Protein AF-A0A9P1GD13-F1 (afdb_monomer_lite)

Radius of gyration: 28.52 Å; chains: 1; bounding box: 50×84×71 Å

Sequence (248 aa):
MPMTFRQSRARQNAECRLCLGQADDELIAPCRCAGSGRWVHRECLDTWRASGQNPRAFTHCCACGFRYKLVKSTVDGTTSTTVSCKTRKLLLRLFAICALGALSARLGWFFRVMPAVLIRYFRTRNQVATKEVQPLRSDLARLAKQYVVEHSPSMGSQQKDEDHAKSFCAVVLYPFEPKLPVEPAERFVKLSVGQLVEVTHETRNGWYFGYLLSDPHHAGYLPKSHVVSFSGFCQMQKMYYSDQADKF

Structure (mmCIF, N/CA/C/O backbone):
data_AF-A0A9P1GD13-F1
#
_entry.id   AF-A0A9P1GD13-F1
#
loop_
_atom_site.group_PDB
_atom_site.id
_atom_site.type_symbol
_atom_site.label_atom_id
_atom_site.label_alt_id
_atom_site.label_comp_id
_atom_site.label_asym_id
_atom_site.label_entity_id
_atom_site.label_seq_id
_atom_site.pdbx_PDB_ins_code
_atom_site.Cartn_x
_atom_site.Cartn_y
_atom_site.Cartn_z
_atom_site.occupancy
_atom_site.B_iso_or_equiv
_atom_site.auth_seq_id
_atom_site.auth_comp_id
_atom_site.auth_asym_id
_atom_site.auth_atom_id
_atom_site.pdbx_PDB_model_num
ATOM 1 N N . MET A 1 1 ? -28.947 -20.050 10.130 1.00 40.12 1 MET A N 1
ATOM 2 C CA . MET A 1 1 ? -27.767 -20.787 9.618 1.00 40.12 1 MET A CA 1
ATOM 3 C C . MET A 1 1 ? -26.613 -20.547 10.583 1.00 40.12 1 MET A C 1
ATOM 5 O O . MET A 1 1 ? -26.346 -19.377 10.843 1.00 40.12 1 MET A O 1
ATOM 9 N N . PRO A 1 2 ? -25.993 -21.577 11.187 1.00 49.31 2 PRO A N 1
ATOM 10 C CA . PRO A 1 2 ? -24.946 -21.356 12.174 1.00 49.31 2 PRO A CA 1
ATOM 11 C C . PRO A 1 2 ? -23.652 -20.954 11.461 1.00 49.31 2 PRO A C 1
ATOM 13 O O . PRO A 1 2 ? -23.250 -21.568 10.472 1.00 49.31 2 PRO A O 1
ATOM 16 N N . MET A 1 3 ? -23.014 -19.896 11.958 1.00 41.69 3 MET A N 1
ATOM 17 C CA . MET A 1 3 ? -21.661 -19.502 11.569 1.00 41.69 3 MET A CA 1
ATOM 18 C C . MET A 1 3 ? -20.741 -20.713 11.767 1.00 41.69 3 MET A C 1
ATOM 20 O O . MET A 1 3 ? -20.626 -21.235 12.874 1.00 41.69 3 MET A O 1
ATOM 24 N N . THR A 1 4 ? -20.126 -21.206 10.694 1.00 50.25 4 THR A N 1
ATOM 25 C CA . THR A 1 4 ? -19.228 -22.367 10.765 1.00 50.25 4 THR A CA 1
ATOM 26 C C . THR A 1 4 ? -18.108 -22.115 11.785 1.00 50.25 4 THR A C 1
ATOM 28 O O . THR A 1 4 ? -17.446 -21.080 11.742 1.00 50.25 4 THR A O 1
ATOM 31 N N . PHE A 1 5 ? -17.847 -23.079 12.671 1.00 48.03 5 PHE A N 1
ATOM 32 C CA . PHE A 1 5 ? -16.778 -23.072 13.691 1.00 48.03 5 PHE A CA 1
ATOM 33 C C . PHE A 1 5 ? -15.367 -22.761 13.131 1.00 48.03 5 PHE A C 1
ATOM 35 O O . PHE A 1 5 ? -14.446 -22.384 13.851 1.00 48.03 5 PHE A O 1
ATOM 42 N N . ARG A 1 6 ? -15.194 -22.871 11.808 1.00 49.94 6 ARG A N 1
ATOM 43 C CA . ARG A 1 6 ? -13.976 -22.505 11.074 1.00 49.94 6 ARG A CA 1
ATOM 44 C C . ARG A 1 6 ? -13.772 -20.988 10.943 1.00 49.94 6 ARG A C 1
ATOM 46 O O . ARG A 1 6 ? -12.634 -20.536 10.888 1.00 49.94 6 ARG A O 1
ATOM 53 N N . GLN A 1 7 ? -14.849 -20.199 10.901 1.00 51.38 7 GLN A N 1
ATOM 54 C CA . GLN A 1 7 ? -14.792 -18.736 10.762 1.00 51.38 7 GLN A CA 1
ATOM 55 C C . GLN A 1 7 ? -14.491 -18.021 12.088 1.00 51.38 7 GLN A C 1
ATOM 57 O O . GLN A 1 7 ? -13.859 -16.966 12.070 1.00 51.38 7 GLN A O 1
ATOM 62 N N . SER A 1 8 ? -14.883 -18.593 13.232 1.00 50.34 8 SER A N 1
ATOM 63 C CA . SER A 1 8 ? -14.597 -18.028 14.559 1.00 50.34 8 SER A CA 1
ATOM 64 C C . SER A 1 8 ? -13.114 -18.135 14.931 1.00 50.34 8 SER A C 1
ATOM 66 O O . SER A 1 8 ? -12.537 -17.149 15.381 1.00 50.34 8 SER A O 1
ATOM 68 N N . ARG A 1 9 ? -12.449 -19.264 14.641 1.00 51.28 9 ARG A N 1
ATOM 69 C CA . ARG A 1 9 ? -10.987 -19.399 14.833 1.00 51.28 9 ARG A CA 1
ATOM 70 C C . ARG A 1 9 ? -10.167 -18.497 13.906 1.00 51.28 9 ARG A C 1
ATOM 72 O O . ARG A 1 9 ? -9.134 -17.986 14.318 1.00 51.28 9 ARG A O 1
ATOM 79 N N . ALA A 1 10 ? -10.632 -18.262 12.677 1.00 54.94 10 ALA A N 1
ATOM 80 C CA . ALA A 1 10 ? -9.929 -17.410 11.713 1.00 54.94 10 ALA A CA 1
ATOM 81 C C . ALA A 1 10 ? -9.858 -15.930 12.134 1.00 54.94 10 ALA A C 1
ATOM 83 O O . ALA A 1 10 ? -8.973 -15.220 11.668 1.00 54.94 10 ALA A O 1
ATOM 84 N N . ARG A 1 11 ? -10.774 -15.464 12.996 1.00 55.91 11 ARG A N 1
ATOM 85 C CA . ARG A 1 11 ? -10.722 -14.120 13.597 1.00 55.91 11 ARG A CA 1
ATOM 86 C C . ARG A 1 11 ? -9.848 -14.068 14.849 1.00 55.91 11 ARG A C 1
ATOM 88 O O . ARG A 1 11 ? -9.166 -13.077 15.048 1.00 55.91 11 ARG A O 1
ATOM 95 N N . GLN A 1 12 ? -9.844 -15.133 15.652 1.00 56.75 12 GLN A N 1
ATOM 96 C CA . GLN A 1 12 ? -9.094 -15.199 16.916 1.00 56.75 12 GLN A CA 1
ATOM 97 C C . GLN A 1 12 ? -7.569 -15.219 16.738 1.00 56.75 12 GLN A C 1
ATOM 99 O O . GLN A 1 12 ? -6.855 -14.978 17.699 1.00 56.75 12 GLN A O 1
ATOM 104 N N . ASN A 1 13 ? -7.078 -15.476 15.523 1.00 65.69 13 ASN A N 1
ATOM 105 C CA . ASN A 1 13 ? -5.656 -15.381 15.182 1.00 65.69 13 ASN A CA 1
ATOM 106 C C . ASN A 1 13 ? -5.427 -14.525 13.923 1.00 65.69 13 ASN A C 1
ATOM 108 O O . ASN A 1 13 ? -4.490 -14.750 13.156 1.00 65.69 13 ASN A O 1
ATOM 112 N N . ALA A 1 14 ? -6.356 -13.605 13.640 1.00 78.19 14 ALA A N 1
ATOM 113 C CA . ALA A 1 14 ? -6.161 -12.626 12.584 1.00 78.19 14 ALA A CA 1
ATOM 114 C C . ALA A 1 14 ? -5.179 -11.558 13.074 1.00 78.19 14 ALA A C 1
ATOM 116 O O . ALA A 1 14 ? -5.285 -11.068 14.193 1.00 78.19 14 ALA A O 1
ATOM 117 N N . GLU A 1 15 ? -4.246 -11.188 12.209 1.00 86.31 15 GLU A N 1
ATOM 118 C CA . GLU A 1 15 ? -3.291 -10.110 12.446 1.00 86.31 15 GLU A CA 1
ATOM 119 C C . GLU A 1 15 ? -3.587 -8.961 11.475 1.00 86.31 15 GLU A C 1
ATOM 121 O O . GLU A 1 15 ? -4.133 -9.158 10.380 1.00 86.31 15 GLU A O 1
ATOM 126 N N . CYS A 1 16 ? -3.213 -7.747 11.851 1.00 88.12 16 CYS A N 1
ATOM 127 C CA . CYS A 1 16 ? -3.296 -6.614 10.946 1.00 88.12 16 CYS A CA 1
ATOM 128 C C . CYS A 1 16 ? -2.190 -6.689 9.891 1.00 88.12 16 CYS A C 1
ATOM 130 O O . CYS A 1 16 ? -1.008 -6.683 10.210 1.00 88.12 16 CYS A O 1
ATOM 132 N N . ARG A 1 17 ? -2.545 -6.648 8.603 1.00 87.25 17 ARG A N 1
ATOM 133 C CA . ARG A 1 17 ? -1.556 -6.721 7.507 1.00 87.25 17 ARG A CA 1
ATOM 134 C C . ARG A 1 17 ? -0.601 -5.518 7.394 1.00 87.25 17 ARG A C 1
ATOM 136 O O . ARG A 1 17 ? 0.294 -5.555 6.558 1.00 87.25 17 ARG A O 1
ATOM 143 N N . LEU A 1 18 ? -0.868 -4.422 8.114 1.00 87.56 18 LEU A N 1
ATOM 144 C CA . LEU A 1 18 ? -0.075 -3.186 8.047 1.00 87.56 18 LEU A CA 1
ATOM 145 C C . LEU A 1 18 ? 0.943 -3.086 9.188 1.00 87.56 18 LEU A C 1
ATOM 147 O O . LEU A 1 18 ? 2.065 -2.660 8.942 1.00 87.56 18 LEU A O 1
ATOM 151 N N . CYS A 1 19 ? 0.561 -3.457 10.414 1.00 87.31 19 CYS A N 1
ATOM 152 C CA . CYS A 1 19 ? 1.450 -3.413 11.582 1.00 87.31 19 CYS A CA 1
ATOM 153 C C . CYS A 1 19 ? 1.904 -4.797 12.064 1.00 87.31 19 CYS A C 1
ATOM 155 O O . CYS A 1 19 ? 2.758 -4.869 12.937 1.00 87.31 19 CYS A O 1
ATOM 157 N N . LEU A 1 20 ? 1.333 -5.878 11.517 1.00 84.56 20 LEU A N 1
ATOM 158 C CA . LEU A 1 20 ? 1.571 -7.274 11.911 1.00 84.56 20 LEU A CA 1
ATOM 159 C C . LEU A 1 20 ? 1.226 -7.587 13.380 1.00 84.56 20 LEU A C 1
ATOM 161 O O . LEU A 1 20 ? 1.590 -8.639 13.891 1.00 84.56 20 LEU A O 1
ATOM 165 N N . GLY A 1 21 ? 0.493 -6.694 14.052 1.00 81.44 21 GLY A N 1
ATOM 166 C CA . GLY A 1 21 ? -0.005 -6.893 15.411 1.00 81.44 21 GLY A CA 1
ATOM 167 C C . GLY A 1 21 ? -1.254 -7.776 15.469 1.00 81.44 21 GLY A C 1
ATOM 168 O O . GLY A 1 21 ? -1.999 -7.894 14.488 1.00 81.44 21 GLY A O 1
ATOM 169 N N . GLN A 1 22 ? -1.486 -8.373 16.639 1.00 73.75 22 GLN A N 1
ATOM 170 C CA . GLN A 1 22 ? -2.636 -9.233 16.926 1.00 73.75 22 GLN A CA 1
ATOM 171 C C . GLN A 1 22 ? -3.946 -8.435 17.087 1.00 73.75 22 GLN A C 1
ATOM 173 O O . GLN A 1 22 ? -3.979 -7.202 17.040 1.00 73.75 22 GLN A O 1
ATOM 178 N N . ALA A 1 23 ? -5.052 -9.166 17.229 1.00 64.69 23 ALA A N 1
ATOM 179 C CA . ALA A 1 23 ? -6.418 -8.654 17.330 1.00 64.69 23 ALA A CA 1
ATOM 180 C C . ALA A 1 23 ? -6.760 -8.015 18.694 1.00 64.69 23 ALA A C 1
ATOM 182 O O . ALA A 1 23 ? -7.905 -8.120 19.132 1.00 64.69 23 ALA A O 1
ATOM 183 N N . ASP A 1 24 ? -5.794 -7.377 19.363 1.00 65.31 24 ASP A N 1
ATOM 184 C CA . ASP A 1 24 ? -6.038 -6.666 20.628 1.00 65.31 24 ASP A CA 1
ATOM 185 C C . ASP A 1 24 ? -7.072 -5.536 20.431 1.00 65.31 24 ASP A C 1
ATOM 187 O O . ASP A 1 24 ? -7.879 -5.264 21.318 1.00 65.31 24 ASP A O 1
ATOM 191 N N . ASP A 1 25 ? -7.115 -4.974 19.215 1.00 69.88 25 ASP A N 1
ATOM 192 C CA . ASP A 1 25 ? -8.091 -3.988 18.743 1.00 69.88 25 ASP A CA 1
ATOM 193 C C . ASP A 1 25 ? -9.031 -4.539 17.648 1.00 69.88 25 ASP A C 1
ATOM 195 O O . ASP A 1 25 ? -8.756 -5.547 16.988 1.00 69.88 25 ASP A O 1
ATOM 199 N N . GLU A 1 26 ? -10.137 -3.825 17.385 1.00 82.00 26 GLU A N 1
ATOM 200 C CA . GLU A 1 26 ? -11.130 -4.176 16.355 1.00 82.00 26 GLU A CA 1
ATOM 201 C C . GLU A 1 26 ? -10.497 -4.262 14.946 1.00 82.00 26 GLU A C 1
ATOM 203 O O . GLU A 1 26 ? -10.225 -3.256 14.279 1.00 82.00 26 GLU A O 1
ATOM 208 N N . LEU A 1 27 ? -10.298 -5.492 14.457 1.00 88.19 27 LEU A N 1
ATOM 209 C CA . LEU A 1 27 ? -9.880 -5.764 13.082 1.00 88.19 27 LEU A CA 1
ATOM 210 C C . LEU A 1 27 ? -11.066 -5.680 12.119 1.00 88.19 27 LEU A C 1
ATOM 212 O O . LEU A 1 27 ? -12.062 -6.397 12.242 1.00 88.19 27 LEU A O 1
ATOM 216 N N . ILE A 1 28 ? -10.908 -4.866 11.078 1.00 89.38 28 ILE A N 1
ATOM 217 C CA . ILE A 1 28 ? -11.886 -4.706 10.004 1.00 89.38 28 ILE A CA 1
ATOM 218 C C . ILE A 1 28 ? -11.404 -5.376 8.714 1.00 89.38 28 ILE A C 1
ATOM 220 O O . ILE A 1 28 ? -10.206 -5.473 8.445 1.00 89.38 28 ILE A O 1
ATOM 224 N N . ALA A 1 29 ? -12.355 -5.812 7.884 1.00 90.25 29 ALA A N 1
ATOM 225 C CA . ALA A 1 29 ? -12.108 -6.241 6.511 1.00 90.25 29 ALA A CA 1
ATOM 226 C C . ALA A 1 29 ? -12.624 -5.158 5.541 1.00 90.25 29 ALA A C 1
ATOM 228 O O . ALA A 1 29 ? -13.790 -5.196 5.135 1.00 90.25 29 ALA A O 1
ATOM 229 N N . PRO A 1 30 ? -11.790 -4.165 5.170 1.00 90.06 30 PRO A N 1
ATOM 230 C CA . PRO A 1 30 ? -12.218 -3.038 4.338 1.00 90.06 30 PRO A CA 1
ATOM 231 C C . PRO A 1 30 ? -12.350 -3.409 2.853 1.00 90.06 30 PRO A C 1
ATOM 233 O O . PRO A 1 30 ? -12.865 -2.632 2.054 1.00 90.06 30 PR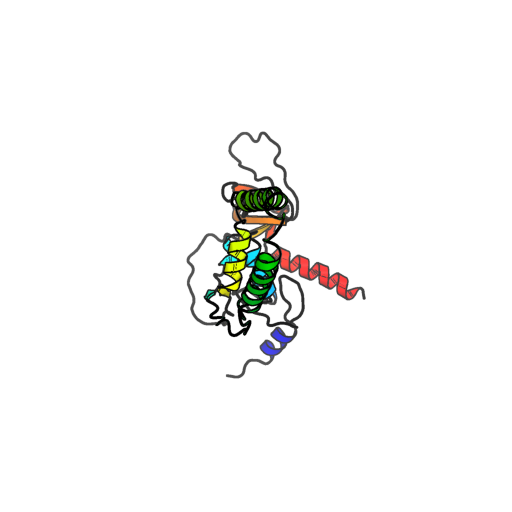O A O 1
ATOM 236 N N . CYS A 1 31 ? -11.838 -4.575 2.450 1.00 88.94 31 CYS A N 1
ATOM 237 C CA . CYS A 1 31 ? -11.748 -4.984 1.054 1.00 88.94 31 CYS A CA 1
ATOM 238 C C . CYS A 1 31 ? -11.925 -6.494 0.875 1.00 88.94 31 CYS A C 1
ATOM 240 O O . CYS A 1 31 ? -11.934 -7.261 1.837 1.00 88.94 31 CYS A O 1
ATOM 242 N N . ARG A 1 32 ? -12.016 -6.926 -0.387 1.00 85.81 32 ARG A N 1
ATOM 243 C CA . ARG A 1 32 ? -12.246 -8.325 -0.780 1.00 85.81 32 ARG A CA 1
ATOM 244 C C . ARG A 1 32 ? -10.963 -9.167 -0.889 1.00 85.81 32 ARG A C 1
ATOM 246 O O . ARG A 1 32 ? -10.972 -10.199 -1.553 1.00 85.81 32 ARG A O 1
ATOM 253 N N . CYS A 1 33 ? -9.860 -8.756 -0.254 1.00 84.44 33 CYS A N 1
ATOM 254 C CA . CYS A 1 33 ? -8.618 -9.537 -0.258 1.00 84.44 33 CYS A CA 1
ATOM 255 C C . CYS A 1 33 ? -8.829 -10.965 0.292 1.00 84.44 33 CYS A C 1
ATOM 257 O O . CYS A 1 33 ? -9.657 -11.217 1.173 1.00 84.44 33 CYS A O 1
ATOM 259 N N . ALA A 1 34 ? -8.067 -11.929 -0.219 1.00 82.06 34 ALA A N 1
ATOM 260 C CA . ALA A 1 34 ? -8.094 -13.309 0.263 1.00 82.06 34 ALA A CA 1
ATOM 261 C C . ALA A 1 34 ? -7.239 -13.494 1.536 1.00 82.06 34 ALA A C 1
ATOM 263 O O . ALA A 1 34 ? -6.309 -12.729 1.785 1.00 82.06 34 ALA A O 1
ATOM 264 N N . GLY A 1 35 ? -7.554 -14.521 2.333 1.00 82.19 35 GLY A N 1
ATOM 265 C CA . GLY A 1 35 ? -6.724 -14.957 3.467 1.00 82.19 35 GLY A CA 1
ATOM 266 C C . GLY A 1 35 ? -6.583 -13.935 4.603 1.00 82.19 35 GLY A C 1
ATOM 267 O O . GLY A 1 35 ? -7.510 -13.168 4.867 1.00 82.19 35 GLY A O 1
ATOM 268 N N . SER A 1 36 ? -5.423 -13.938 5.276 1.00 79.00 36 SER A N 1
ATOM 269 C CA . SER A 1 36 ? -5.093 -13.018 6.379 1.00 79.00 36 SER A CA 1
ATOM 270 C C . SER A 1 36 ? -4.878 -11.574 5.911 1.00 79.00 36 SER A C 1
ATOM 272 O O . SER A 1 36 ? -5.154 -10.640 6.653 1.00 79.00 36 SER A O 1
ATOM 274 N N . GLY A 1 37 ? -4.504 -11.368 4.642 1.00 80.44 37 GLY A N 1
ATOM 275 C CA . GLY A 1 37 ? -4.256 -10.048 4.045 1.00 80.44 37 GLY A CA 1
ATOM 276 C C . GLY A 1 37 ? -5.495 -9.161 3.847 1.00 80.44 37 GLY A C 1
ATOM 277 O O . GLY A 1 37 ? -5.396 -8.111 3.201 1.00 80.44 37 GLY A O 1
ATOM 278 N N . ARG A 1 38 ? -6.664 -9.574 4.359 1.00 87.12 38 ARG A N 1
ATOM 279 C CA . ARG A 1 38 ? -7.894 -8.764 4.408 1.00 87.12 38 ARG A CA 1
ATOM 280 C C . ARG A 1 38 ? -8.071 -8.000 5.714 1.00 87.12 38 ARG A C 1
ATOM 282 O O . ARG A 1 38 ? -8.819 -7.031 5.704 1.00 87.12 38 ARG A O 1
ATOM 289 N N . TRP A 1 39 ? -7.437 -8.439 6.800 1.00 88.75 39 TRP A N 1
ATOM 290 C CA . TRP A 1 39 ? -7.643 -7.879 8.133 1.00 88.75 39 TRP A CA 1
ATOM 291 C C . TRP A 1 39 ? -6.690 -6.711 8.383 1.00 88.75 39 TRP A C 1
ATOM 293 O O . TRP A 1 39 ? -5.497 -6.779 8.072 1.00 88.75 39 TRP A O 1
ATOM 303 N N . VAL A 1 40 ? -7.235 -5.611 8.896 1.00 90.50 40 VAL A N 1
ATOM 304 C CA . VAL A 1 40 ? -6.497 -4.379 9.194 1.00 90.50 40 VAL A CA 1
ATOM 305 C C . VAL A 1 40 ? -7.125 -3.720 10.416 1.00 90.50 40 VAL A C 1
ATOM 307 O O . VAL A 1 40 ? -8.350 -3.705 10.524 1.00 90.50 40 VAL A O 1
ATOM 310 N N . HIS A 1 41 ? -6.328 -3.134 11.310 1.00 90.88 41 HIS A N 1
ATOM 311 C CA . HIS A 1 41 ? -6.871 -2.244 12.340 1.00 90.88 41 HIS A CA 1
ATOM 312 C C . HIS A 1 41 ? -7.428 -0.971 11.703 1.00 90.88 41 HIS A C 1
ATOM 314 O O . HIS A 1 41 ? -6.889 -0.469 10.708 1.00 90.88 41 HIS A O 1
ATOM 320 N N . ARG A 1 42 ? -8.482 -0.414 12.303 1.00 88.62 42 ARG A N 1
ATOM 321 C CA . ARG A 1 42 ? -9.080 0.851 11.851 1.00 88.62 42 ARG A CA 1
ATOM 322 C C . ARG A 1 42 ? -8.049 1.982 11.819 1.00 88.62 42 ARG A C 1
ATOM 324 O O . ARG A 1 42 ? -7.892 2.639 10.794 1.00 88.62 42 ARG A O 1
ATOM 331 N N . GLU A 1 43 ? -7.277 2.130 12.891 1.00 87.94 43 GLU A N 1
ATOM 332 C CA . GLU A 1 43 ? -6.267 3.185 13.023 1.00 87.94 43 GLU A CA 1
ATOM 333 C C . GLU A 1 43 ? -5.110 3.036 12.032 1.00 87.94 43 GLU A C 1
ATOM 335 O O . GLU A 1 43 ? -4.674 4.021 11.427 1.00 87.94 43 GLU A O 1
ATOM 340 N N . CYS A 1 44 ? -4.636 1.806 11.804 1.00 90.06 44 CYS A N 1
ATOM 341 C CA . CYS A 1 44 ? -3.609 1.543 10.799 1.00 90.06 44 CYS A CA 1
ATOM 342 C C . CYS A 1 44 ? -4.106 1.909 9.395 1.00 90.06 44 CYS A C 1
ATOM 344 O O . CYS A 1 44 ? -3.363 2.508 8.613 1.00 90.06 44 CYS A O 1
ATOM 346 N N . LEU A 1 45 ? -5.363 1.584 9.070 1.00 90.44 45 LEU A N 1
ATOM 347 C CA . LEU A 1 45 ? -5.952 1.931 7.780 1.00 90.44 45 LEU A CA 1
ATOM 348 C C . LEU A 1 45 ? -6.121 3.446 7.624 1.00 90.44 45 LEU A C 1
ATOM 350 O O . LEU A 1 45 ? -5.791 3.986 6.570 1.00 90.44 45 LEU A O 1
ATOM 354 N N . ASP A 1 46 ? -6.593 4.141 8.654 1.00 89.38 46 ASP A N 1
ATOM 355 C CA . ASP A 1 46 ? -6.762 5.594 8.613 1.00 89.38 46 ASP A CA 1
ATOM 356 C C . ASP A 1 46 ? -5.417 6.317 8.519 1.00 89.38 46 ASP A C 1
ATOM 358 O O . ASP A 1 46 ? -5.280 7.257 7.738 1.00 89.38 46 ASP A O 1
ATOM 362 N N . THR A 1 47 ? -4.389 5.820 9.210 1.00 89.19 47 THR A N 1
ATOM 363 C CA . THR A 1 47 ? -3.011 6.309 9.073 1.00 89.19 47 THR A CA 1
ATOM 364 C C . THR A 1 47 ? -2.483 6.098 7.656 1.00 89.19 47 THR A C 1
ATOM 366 O O . THR A 1 47 ? -1.905 7.013 7.067 1.00 89.19 47 THR A O 1
ATOM 369 N N . TRP A 1 48 ? -2.725 4.926 7.061 1.00 88.50 48 TRP A N 1
ATOM 370 C CA . TRP A 1 48 ? -2.354 4.647 5.673 1.00 88.50 48 TRP A CA 1
ATOM 371 C C . TRP A 1 48 ? -3.040 5.612 4.698 1.00 88.50 48 TRP A C 1
ATOM 373 O O . TRP A 1 48 ? -2.370 6.237 3.871 1.00 88.50 48 TRP A O 1
ATOM 383 N N . ARG A 1 49 ? -4.355 5.808 4.849 1.00 89.94 49 ARG A N 1
ATOM 384 C CA . ARG A 1 49 ? -5.173 6.744 4.056 1.00 89.94 49 ARG A CA 1
ATOM 385 C C . ARG A 1 49 ? -4.713 8.195 4.214 1.00 89.94 49 ARG A C 1
ATOM 387 O O . ARG A 1 49 ? -4.698 8.941 3.240 1.00 89.94 49 ARG A O 1
ATOM 394 N N . ALA A 1 50 ? -4.318 8.581 5.424 1.00 87.12 50 ALA A N 1
ATOM 395 C CA . ALA A 1 50 ? -3.838 9.918 5.757 1.00 87.12 50 ALA A CA 1
ATOM 396 C C . ALA A 1 50 ? -2.369 10.161 5.375 1.00 87.12 50 ALA A C 1
ATOM 398 O O . ALA A 1 50 ? -1.928 11.310 5.346 1.00 87.12 50 ALA A O 1
ATOM 399 N N . SER A 1 51 ? -1.596 9.107 5.089 1.00 84.19 51 SER A N 1
ATOM 400 C CA . SER A 1 51 ? -0.165 9.238 4.794 1.00 84.19 51 SER A CA 1
ATOM 401 C C . SER A 1 51 ? 0.115 10.036 3.518 1.00 84.19 51 SER A C 1
ATOM 403 O O . SER A 1 51 ? 1.190 10.618 3.395 1.00 84.19 51 SER A O 1
ATOM 405 N N . GLY A 1 52 ? -0.838 10.070 2.578 1.00 78.44 52 GLY A N 1
ATOM 406 C CA . GLY A 1 52 ? -0.699 10.744 1.285 1.00 78.44 52 GLY A CA 1
ATOM 407 C C . GLY A 1 52 ? 0.290 10.075 0.324 1.00 78.44 52 GLY A C 1
ATOM 408 O O . GLY A 1 52 ? 0.457 10.558 -0.788 1.00 78.44 52 GLY A O 1
ATOM 409 N N . GLN A 1 53 ? 0.915 8.956 0.714 1.00 78.12 53 GLN A N 1
ATOM 410 C CA . GLN A 1 53 ? 1.885 8.227 -0.119 1.00 78.12 53 GLN A CA 1
ATOM 411 C C . GLN A 1 53 ? 1.249 7.630 -1.376 1.00 78.12 53 GLN A C 1
ATOM 413 O O . GLN A 1 53 ? 1.900 7.485 -2.406 1.00 78.12 53 GLN A O 1
ATOM 418 N N . ASN A 1 54 ? -0.031 7.272 -1.283 1.00 82.00 54 ASN A N 1
ATOM 419 C CA . ASN A 1 54 ? -0.823 6.815 -2.409 1.00 82.00 54 ASN A CA 1
ATOM 420 C C . ASN A 1 54 ? -2.148 7.598 -2.427 1.00 82.00 54 ASN A C 1
ATOM 422 O O . ASN A 1 54 ? -2.968 7.409 -1.526 1.00 82.00 54 ASN A O 1
ATOM 426 N N . PRO A 1 55 ? -2.408 8.436 -3.444 1.00 81.06 55 PRO A N 1
ATOM 427 C CA . PRO A 1 55 ? -3.647 9.208 -3.529 1.00 81.06 55 PRO A CA 1
ATOM 428 C C . PRO A 1 55 ? -4.895 8.318 -3.668 1.00 81.06 55 PRO A C 1
ATOM 430 O O . PRO A 1 55 ? -5.960 8.655 -3.149 1.00 81.06 55 PRO A O 1
ATOM 433 N N . ARG A 1 56 ? -4.775 7.135 -4.291 1.00 85.62 56 ARG A N 1
ATOM 434 C CA . ARG A 1 56 ? -5.860 6.142 -4.359 1.00 85.62 56 ARG A CA 1
ATOM 435 C C . ARG A 1 56 ? -6.084 5.415 -3.039 1.00 85.62 56 ARG A C 1
ATOM 437 O O . ARG A 1 56 ? -7.180 4.898 -2.844 1.00 85.62 56 ARG A O 1
ATOM 444 N N . ALA A 1 57 ? -5.121 5.411 -2.113 1.00 87.19 57 ALA A N 1
ATOM 445 C CA . ALA A 1 57 ? -5.278 4.721 -0.833 1.00 87.19 57 ALA A CA 1
ATOM 446 C C . ALA A 1 57 ? -6.433 5.268 0.002 1.00 87.19 57 ALA A C 1
ATOM 448 O O . ALA A 1 57 ? -6.943 4.539 0.841 1.00 87.19 57 ALA A O 1
ATOM 449 N N . PHE A 1 58 ? -6.867 6.515 -0.213 1.00 88.00 58 PHE A N 1
ATOM 450 C CA . PHE A 1 58 ? -8.009 7.072 0.509 1.00 88.00 58 PHE A CA 1
ATOM 451 C C . PHE A 1 58 ? -9.325 6.352 0.179 1.00 88.00 58 PHE A C 1
ATOM 453 O O . PHE A 1 58 ? -10.171 6.172 1.059 1.00 88.00 58 PHE A O 1
ATOM 460 N N . THR A 1 59 ? -9.491 5.950 -1.083 1.00 87.75 59 THR A N 1
ATOM 461 C CA . THR A 1 59 ? -10.749 5.445 -1.652 1.00 87.75 59 THR A CA 1
ATOM 462 C C . THR A 1 59 ? -10.695 3.978 -2.058 1.00 87.75 59 THR A C 1
ATOM 464 O O . THR A 1 59 ? -11.743 3.341 -2.106 1.00 87.75 59 THR A O 1
ATOM 467 N N . HIS A 1 60 ? -9.512 3.435 -2.339 1.00 89.19 60 HIS A N 1
ATOM 468 C CA . HIS A 1 60 ? -9.322 2.090 -2.866 1.00 89.19 60 HIS A CA 1
ATOM 469 C C . HIS A 1 60 ? -8.228 1.336 -2.108 1.00 89.19 60 HIS A C 1
ATOM 471 O O . HIS A 1 60 ? -7.281 1.905 -1.560 1.00 89.19 60 HIS A O 1
ATOM 477 N N . CYS A 1 61 ? -8.338 0.012 -2.115 1.00 88.81 61 CYS A N 1
ATOM 478 C CA . CYS A 1 61 ? -7.312 -0.876 -1.600 1.00 88.81 61 CYS A CA 1
ATOM 479 C C . CYS A 1 61 ? -6.124 -0.958 -2.557 1.00 88.81 61 CYS A C 1
ATOM 481 O O . CYS A 1 61 ? -6.279 -1.361 -3.704 1.00 88.81 61 CYS A O 1
ATOM 483 N N . CYS A 1 62 ? -4.915 -0.686 -2.063 1.00 84.88 62 CYS A N 1
ATOM 484 C CA . CYS A 1 62 ? -3.691 -0.767 -2.868 1.00 84.88 62 CYS A CA 1
ATOM 485 C C . CYS A 1 62 ? -3.375 -2.193 -3.355 1.00 84.88 62 CYS A C 1
ATOM 487 O O . CYS A 1 62 ? -2.698 -2.357 -4.360 1.00 84.88 62 CYS A O 1
ATOM 489 N N . ALA A 1 63 ? -3.863 -3.225 -2.657 1.00 85.25 63 ALA A N 1
ATOM 490 C CA . ALA A 1 63 ? -3.580 -4.619 -3.000 1.00 85.25 63 ALA A CA 1
ATOM 491 C C . ALA A 1 63 ? -4.526 -5.187 -4.070 1.00 85.25 63 ALA A C 1
ATOM 493 O O . ALA A 1 63 ? -4.078 -5.871 -4.979 1.00 85.25 63 ALA A O 1
ATOM 494 N N . CYS A 1 64 ? -5.835 -4.943 -3.945 1.00 84.12 64 CYS A N 1
ATOM 495 C CA . CYS A 1 64 ? -6.847 -5.549 -4.822 1.00 84.12 64 CYS A CA 1
ATOM 496 C C . CYS A 1 64 ? -7.640 -4.541 -5.661 1.00 84.12 64 CYS A C 1
ATOM 498 O O . CYS A 1 64 ? -8.544 -4.949 -6.379 1.00 84.12 64 CYS A O 1
ATOM 500 N N . GLY A 1 65 ? -7.381 -3.239 -5.524 1.00 84.31 65 GLY A N 1
ATOM 501 C CA . GLY A 1 65 ? -8.120 -2.185 -6.223 1.00 84.31 65 GLY A CA 1
ATOM 502 C C . GLY A 1 65 ? -9.547 -1.951 -5.715 1.00 84.31 65 GLY A C 1
ATOM 503 O O . GLY A 1 65 ? -10.184 -0.996 -6.135 1.00 84.31 65 GLY A O 1
ATOM 504 N N . PHE A 1 66 ? -10.056 -2.770 -4.786 1.00 87.69 66 PHE A N 1
ATOM 505 C CA . PHE A 1 66 ? -11.433 -2.655 -4.298 1.00 87.69 66 PHE A CA 1
ATOM 506 C C . PHE A 1 66 ? -11.715 -1.285 -3.668 1.00 87.69 66 PHE A C 1
ATOM 508 O O . PHE A 1 66 ? -10.951 -0.827 -2.813 1.00 87.69 66 PHE A O 1
ATOM 515 N N . ARG A 1 67 ? -12.839 -0.669 -4.045 1.00 88.62 67 ARG A N 1
ATOM 516 C CA . ARG A 1 67 ? -13.293 0.618 -3.510 1.00 88.62 67 ARG A CA 1
ATOM 517 C C . ARG A 1 67 ? -13.858 0.468 -2.097 1.00 88.62 67 ARG A C 1
ATOM 519 O O . ARG A 1 67 ? -14.778 -0.310 -1.866 1.00 88.62 67 ARG A O 1
ATOM 526 N N . TYR A 1 68 ? -13.338 1.244 -1.155 1.00 90.06 68 TYR A N 1
ATOM 527 C CA . TYR A 1 68 ? -13.822 1.263 0.220 1.00 90.06 68 TYR A CA 1
ATOM 528 C C . TYR A 1 68 ? -15.232 1.846 0.319 1.00 90.06 68 TYR A C 1
ATOM 530 O O . TYR A 1 68 ? -15.570 2.828 -0.346 1.00 90.06 68 TYR A O 1
ATOM 538 N N . LYS A 1 69 ? -16.037 1.281 1.224 1.00 89.06 69 LYS A N 1
ATOM 539 C CA . LYS A 1 69 ? -17.320 1.860 1.617 1.00 89.06 69 LYS A CA 1
ATOM 540 C C . LYS A 1 69 ? -17.073 2.900 2.709 1.00 89.06 69 LYS A C 1
ATOM 542 O O . LYS A 1 69 ? -16.822 2.548 3.859 1.00 89.06 69 LYS A O 1
ATOM 547 N N . LEU A 1 70 ? -17.078 4.172 2.316 1.00 89.06 70 LEU A N 1
ATOM 548 C CA . LEU A 1 70 ? -16.847 5.304 3.209 1.00 89.06 70 LEU A CA 1
ATOM 549 C C . LEU A 1 70 ? -18.170 5.793 3.793 1.00 89.06 70 LEU A C 1
ATOM 551 O O . LEU A 1 70 ? -19.085 6.132 3.044 1.00 89.06 70 LEU A O 1
ATOM 555 N N . VAL A 1 71 ? -18.244 5.877 5.117 1.00 86.00 71 VAL A N 1
ATOM 556 C CA . VAL A 1 71 ? -19.383 6.452 5.834 1.00 86.00 71 VAL A CA 1
ATOM 557 C C . VAL A 1 71 ? -18.904 7.633 6.658 1.00 86.00 71 VAL A C 1
ATOM 559 O O . VAL A 1 71 ? -17.861 7.585 7.310 1.00 86.00 71 VAL A O 1
ATOM 562 N N . LYS A 1 72 ? -19.652 8.734 6.588 1.00 83.75 72 LYS A N 1
ATOM 563 C CA . LYS A 1 72 ? -19.359 9.924 7.379 1.00 83.75 72 LYS A CA 1
ATOM 564 C C . LYS A 1 72 ? -19.598 9.589 8.846 1.00 83.75 72 LYS A C 1
ATOM 566 O O . LYS A 1 72 ? -20.709 9.220 9.215 1.00 83.75 72 LYS A O 1
ATOM 571 N N . SER A 1 73 ? -18.574 9.733 9.675 1.00 75.62 73 SER A N 1
ATOM 572 C CA . SER A 1 73 ? -18.708 9.534 11.107 1.00 75.62 73 SER A CA 1
ATOM 573 C C . SER A 1 73 ? -19.587 10.650 11.671 1.00 75.62 73 SER A C 1
ATOM 575 O O . SER A 1 73 ? -19.168 11.810 11.731 1.00 75.62 73 SER A O 1
ATOM 577 N N . THR A 1 74 ? -20.803 10.324 12.094 1.00 66.50 74 THR A N 1
ATOM 578 C CA . THR A 1 74 ? -21.588 11.177 12.992 1.00 66.50 74 THR A CA 1
ATOM 579 C C . THR A 1 74 ? -21.012 11.014 14.392 1.00 66.50 74 THR A C 1
ATOM 581 O O . THR A 1 74 ? -21.635 10.444 15.282 1.00 66.50 74 THR A O 1
ATOM 584 N N . VAL A 1 75 ? -19.762 11.442 14.585 1.00 58.06 75 VAL A N 1
ATOM 585 C CA . VAL A 1 75 ? -19.270 11.683 15.939 1.00 58.06 75 VAL A CA 1
ATOM 586 C C . VAL A 1 75 ? -19.939 12.979 16.364 1.00 58.06 75 VAL A C 1
ATOM 588 O O . VAL A 1 75 ? -19.378 14.064 16.212 1.00 58.06 75 VAL A O 1
ATOM 591 N N . ASP A 1 76 ? -21.189 12.863 16.810 1.00 49.53 76 ASP A N 1
ATOM 592 C CA . ASP A 1 76 ? -21.811 13.891 17.623 1.00 49.53 76 ASP A CA 1
ATOM 593 C C . ASP A 1 76 ? -20.889 14.075 18.819 1.00 49.53 76 ASP A C 1
ATOM 595 O O . ASP A 1 76 ? -20.709 13.177 19.644 1.00 49.53 76 ASP A O 1
ATOM 599 N N . GLY A 1 77 ? -20.215 15.222 18.839 1.00 52.97 77 GLY A N 1
ATOM 600 C CA . GLY A 1 77 ? -19.318 15.628 19.901 1.00 52.97 77 GLY A CA 1
ATOM 601 C C . GLY A 1 77 ? -20.083 15.775 21.208 1.00 52.97 77 GLY A C 1
ATOM 602 O O . GLY A 1 77 ? -20.378 16.884 21.632 1.00 52.97 77 GLY A O 1
ATOM 603 N N . THR A 1 78 ? -20.355 14.657 21.872 1.00 47.31 78 THR A N 1
ATOM 604 C CA . THR A 1 78 ? -20.647 14.615 23.303 1.00 47.31 78 THR A CA 1
ATOM 605 C C . THR A 1 78 ? -19.379 14.186 24.027 1.00 47.31 78 THR A C 1
ATOM 607 O O . THR A 1 78 ? -19.344 13.227 24.786 1.00 47.31 78 THR A O 1
ATOM 610 N N . THR A 1 79 ? -18.297 14.920 23.789 1.00 44.19 79 THR A N 1
ATOM 611 C CA . THR A 1 79 ? -17.313 15.149 24.838 1.00 44.19 79 THR A CA 1
ATOM 612 C C . THR A 1 79 ? -17.530 16.569 25.313 1.00 44.19 79 THR A C 1
ATOM 614 O O . THR A 1 79 ? -17.112 17.547 24.696 1.00 44.19 79 THR A O 1
ATOM 617 N N . SER A 1 80 ? -18.241 16.661 26.434 1.00 52.50 80 SER A N 1
ATOM 618 C CA . SER A 1 80 ? -18.256 17.808 27.327 1.00 52.50 80 SER A CA 1
ATOM 619 C C . SER A 1 80 ? -16.827 18.252 27.633 1.00 52.50 80 SER A C 1
ATOM 621 O O . SER A 1 80 ? -16.252 17.917 28.659 1.00 52.50 80 SER A O 1
ATOM 623 N N . THR A 1 81 ? -16.244 19.071 26.775 1.00 45.28 81 THR A N 1
ATOM 624 C CA . THR A 1 81 ? -15.485 20.205 27.268 1.00 45.28 81 THR A CA 1
ATOM 625 C C . THR A 1 81 ? -16.392 21.391 27.076 1.00 45.28 81 THR A C 1
ATOM 627 O O . THR A 1 81 ? -16.488 21.991 26.011 1.00 45.28 81 THR A O 1
ATOM 630 N N . THR A 1 82 ? -17.087 21.723 28.161 1.00 37.59 82 THR A N 1
ATOM 631 C CA . THR A 1 82 ? -17.523 23.086 28.391 1.00 37.59 82 THR A CA 1
ATOM 632 C C . THR A 1 82 ? -16.377 23.987 27.943 1.00 37.59 82 THR A C 1
ATOM 634 O O . THR A 1 82 ? -15.330 24.047 28.597 1.00 37.59 82 THR A O 1
ATOM 637 N N . VAL A 1 83 ? -16.574 24.739 26.865 1.00 48.06 83 VAL A N 1
ATOM 638 C CA . VAL A 1 83 ? -16.011 26.079 26.767 1.00 48.06 83 VAL A CA 1
ATOM 639 C C . VAL A 1 83 ? -16.664 26.876 27.894 1.00 48.06 83 VAL A C 1
ATOM 641 O O . VAL A 1 83 ? -17.497 27.751 27.697 1.00 48.06 83 VAL A O 1
ATOM 644 N N . SER A 1 84 ? -16.283 26.528 29.127 1.00 44.41 84 SER A N 1
ATOM 645 C CA . SER A 1 84 ? -16.399 27.351 30.307 1.00 44.41 84 SER A CA 1
ATOM 646 C C . SER A 1 84 ? -15.427 28.483 30.055 1.00 44.41 84 SER A C 1
ATOM 648 O O . SER A 1 84 ? -14.251 28.442 30.412 1.00 44.41 84 SER A O 1
ATOM 650 N N . CYS A 1 85 ? -15.896 29.404 29.218 1.00 50.38 85 CYS A N 1
ATOM 651 C CA . CYS A 1 85 ? -15.901 30.824 29.445 1.00 50.38 85 CYS A CA 1
ATOM 652 C C . CYS A 1 85 ? -14.870 31.244 30.507 1.00 50.38 85 CYS A C 1
ATOM 654 O O . CYS A 1 85 ? -15.201 31.756 31.579 1.00 50.38 85 CYS A O 1
ATOM 656 N N . LYS A 1 86 ? -13.581 31.073 30.177 1.00 53.03 86 LYS A N 1
ATOM 657 C CA . LYS A 1 86 ? -12.476 31.778 30.836 1.00 53.03 86 LYS A CA 1
ATOM 658 C C . LYS A 1 86 ? -12.643 33.301 30.677 1.00 53.03 86 LYS A C 1
ATOM 660 O O . LYS A 1 86 ? -12.085 34.032 31.480 1.00 53.03 86 LYS A O 1
ATOM 665 N N . THR A 1 87 ? -13.477 33.773 29.744 1.00 56.75 87 THR A N 1
ATOM 666 C CA . THR A 1 87 ? -14.734 34.488 30.054 1.00 56.75 87 THR A CA 1
ATOM 667 C C . THR A 1 87 ? -14.734 35.388 31.306 1.00 56.75 87 THR A C 1
ATOM 669 O O . THR A 1 87 ? -14.234 36.511 31.378 1.00 56.75 87 THR A O 1
ATOM 672 N N . ARG A 1 88 ? -15.282 34.809 32.380 1.00 58.53 88 ARG A N 1
ATOM 673 C CA . ARG A 1 88 ? -15.576 35.497 33.644 1.00 58.53 88 ARG A CA 1
ATOM 674 C C . ARG A 1 88 ? -14.324 35.831 34.463 1.00 58.53 88 ARG A C 1
ATOM 676 O O . ARG A 1 88 ? -14.279 36.868 35.118 1.00 58.53 88 ARG A O 1
ATOM 683 N N . LYS A 1 89 ? -13.285 34.985 34.407 1.00 66.56 89 LYS A N 1
ATOM 684 C CA . LYS A 1 89 ? -12.019 35.210 35.134 1.00 66.56 89 LYS A CA 1
ATOM 685 C C . LYS A 1 89 ? -11.167 36.303 34.480 1.00 66.56 89 LYS A C 1
ATOM 687 O O . LYS A 1 89 ? -10.451 36.999 35.192 1.00 66.56 89 LYS A O 1
ATOM 692 N N . LEU A 1 90 ? -11.248 36.471 33.157 1.00 66.75 90 LEU A N 1
ATOM 693 C CA . LEU A 1 90 ? -10.554 37.543 32.440 1.00 66.75 90 LEU A CA 1
ATOM 694 C C . LEU A 1 90 ? -11.205 38.907 32.709 1.00 66.75 90 LEU A C 1
ATOM 696 O O . LEU A 1 90 ? -10.490 39.858 33.004 1.00 66.75 90 LEU A O 1
ATOM 700 N N . LEU A 1 91 ? -12.540 38.981 32.713 1.00 73.12 91 LEU A N 1
ATOM 701 C CA . LEU A 1 91 ? -13.274 40.216 33.020 1.00 73.12 91 LEU A CA 1
ATOM 702 C C . LEU A 1 91 ? -13.037 40.703 34.459 1.00 73.12 91 LEU A C 1
ATOM 704 O O . LEU A 1 91 ? -12.762 41.881 34.660 1.00 73.12 91 LEU A O 1
ATOM 708 N N . LEU A 1 92 ? -13.039 39.802 35.451 1.00 73.94 92 LEU A N 1
ATOM 709 C CA . LEU A 1 92 ? -12.710 40.143 36.847 1.00 73.94 92 LEU A CA 1
ATOM 710 C C . LEU A 1 92 ? -11.259 40.626 37.011 1.00 73.94 92 LEU A C 1
ATOM 712 O O . LEU A 1 92 ? -10.996 41.554 37.773 1.00 73.94 92 LEU A O 1
ATOM 716 N N . ARG A 1 93 ? -10.313 40.029 36.273 1.00 75.44 93 ARG A N 1
ATOM 717 C CA . ARG A 1 93 ? -8.906 40.463 36.270 1.00 75.44 93 ARG A CA 1
ATOM 718 C C . ARG A 1 93 ? -8.726 41.823 35.598 1.00 75.44 93 ARG A C 1
ATOM 720 O O . ARG A 1 93 ? -7.990 42.646 36.126 1.00 75.44 93 ARG A O 1
ATOM 727 N N . LEU A 1 94 ? -9.414 42.082 34.484 1.00 77.38 94 LEU A N 1
ATOM 728 C CA . LEU A 1 94 ? -9.398 43.387 33.815 1.00 77.38 94 LEU A CA 1
ATOM 729 C C . LEU A 1 94 ? -10.021 44.476 34.695 1.00 77.38 94 LEU A C 1
ATOM 731 O O . LEU A 1 94 ? -9.459 45.561 34.796 1.00 77.38 94 LEU A O 1
ATOM 735 N N . PHE A 1 95 ? -11.108 44.169 35.408 1.00 78.81 95 PHE A N 1
ATOM 736 C CA . PHE A 1 95 ? -11.732 45.104 36.344 1.00 78.81 95 PHE A CA 1
ATOM 737 C C . PHE A 1 95 ? -10.805 45.455 37.521 1.00 78.81 95 PHE A C 1
ATOM 739 O O . PHE A 1 95 ? -10.659 46.628 37.855 1.00 78.81 95 PHE A O 1
ATOM 746 N N . ALA A 1 96 ? -10.101 44.469 38.092 1.00 78.38 96 ALA A N 1
ATOM 747 C CA . ALA A 1 96 ? -9.107 44.705 39.143 1.00 78.38 96 ALA A CA 1
ATOM 748 C C . ALA A 1 96 ? -7.910 45.542 38.649 1.00 78.38 96 ALA A C 1
ATOM 750 O O . ALA A 1 96 ? -7.453 46.44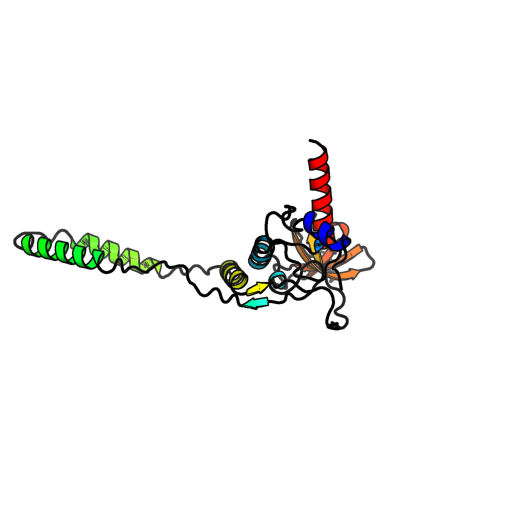1 39.352 1.00 78.38 96 ALA A O 1
ATOM 751 N N . ILE A 1 97 ? -7.434 45.295 37.422 1.00 77.38 97 ILE A N 1
ATOM 752 C CA . ILE A 1 97 ? -6.350 46.073 36.799 1.00 77.38 97 ILE A CA 1
ATOM 753 C C . ILE A 1 97 ? -6.795 47.519 36.534 1.00 77.38 97 ILE A C 1
ATOM 755 O O . ILE A 1 97 ? -6.030 48.444 36.795 1.00 77.38 97 ILE A O 1
ATOM 759 N N . CYS A 1 98 ? -8.029 47.742 36.073 1.00 72.25 98 CYS A N 1
ATOM 760 C CA . CYS A 1 98 ? -8.571 49.087 35.862 1.00 72.25 98 CYS A CA 1
ATOM 761 C C . CYS A 1 98 ? -8.804 49.843 37.179 1.00 72.25 98 CYS A C 1
ATOM 763 O O . CYS A 1 98 ? -8.500 51.032 37.249 1.00 72.25 98 CYS A O 1
ATOM 765 N N . ALA A 1 99 ? -9.271 49.167 38.234 1.00 72.12 99 ALA A N 1
ATOM 766 C CA . ALA A 1 99 ? -9.463 49.770 39.554 1.00 72.12 99 ALA A CA 1
ATOM 767 C C . ALA A 1 99 ? -8.129 50.176 40.212 1.00 72.12 99 ALA A C 1
ATOM 769 O O . ALA A 1 99 ? -8.022 51.265 40.773 1.00 72.12 99 ALA A O 1
ATOM 770 N N . LEU A 1 100 ? -7.084 49.348 40.077 1.00 70.00 100 LEU A N 1
ATOM 771 C CA . LEU A 1 100 ? -5.722 49.681 40.520 1.00 70.00 100 LEU A CA 1
ATOM 772 C C . LEU A 1 100 ? -5.084 50.772 39.638 1.00 70.00 100 LEU A C 1
ATOM 774 O O . LEU A 1 100 ? -4.391 51.658 40.139 1.00 70.00 100 LEU A O 1
ATOM 778 N N . GLY A 1 101 ? -5.374 50.756 38.333 1.00 63.41 101 GLY A N 1
ATOM 779 C CA . GLY A 1 101 ? -4.948 51.774 37.373 1.00 63.41 101 GLY A CA 1
ATOM 780 C C . GLY A 1 101 ? -5.512 53.162 37.687 1.00 63.41 101 GLY A C 1
ATOM 781 O O . GLY A 1 101 ? -4.760 54.136 37.677 1.00 63.41 101 GLY A O 1
ATOM 782 N N . ALA A 1 102 ? -6.792 53.245 38.060 1.00 63.31 102 ALA A N 1
ATOM 783 C CA . ALA A 1 102 ? -7.452 54.488 38.462 1.00 63.31 102 ALA A CA 1
ATOM 784 C C . ALA A 1 102 ? -6.872 55.097 39.756 1.00 63.31 102 ALA A C 1
ATOM 786 O O . ALA A 1 102 ? -6.920 56.314 39.924 1.00 63.31 102 ALA A O 1
ATOM 787 N N . LEU A 1 103 ? -6.259 54.284 40.629 1.00 58.56 103 LEU A N 1
ATOM 788 C CA . LEU A 1 103 ? -5.528 54.767 41.809 1.00 58.56 103 LEU A CA 1
ATOM 789 C C . LEU A 1 103 ? -4.114 55.270 41.458 1.00 58.56 103 LEU A C 1
ATOM 791 O O . LEU A 1 103 ? -3.640 56.248 42.030 1.00 58.56 103 LEU A O 1
ATOM 795 N N . SER A 1 104 ? -3.445 54.630 40.493 1.00 59.69 104 SER A N 1
ATOM 796 C CA . SER A 1 104 ? -2.099 55.022 40.034 1.00 59.69 104 SER A CA 1
ATOM 797 C C . SER A 1 104 ? -2.085 56.217 39.066 1.00 59.69 104 SER A C 1
ATOM 799 O O . SER A 1 104 ? -1.055 56.868 38.885 1.00 59.69 104 SER A O 1
ATOM 801 N N . ALA A 1 105 ? -3.234 56.567 38.484 1.00 56.91 105 ALA A N 1
ATOM 802 C CA . ALA A 1 105 ? -3.398 57.697 37.571 1.00 56.91 105 ALA A CA 1
ATOM 803 C C . ALA A 1 105 ? -3.542 59.054 38.288 1.00 56.91 105 ALA A C 1
ATOM 805 O O . ALA A 1 105 ? -4.229 59.946 37.793 1.00 56.91 105 ALA A O 1
ATOM 806 N N . ARG A 1 106 ? -2.872 59.237 39.435 1.00 59.69 106 ARG A N 1
ATOM 807 C CA . ARG A 1 106 ? -2.578 60.580 39.951 1.00 59.69 106 ARG A CA 1
ATOM 808 C C . ARG A 1 106 ? -1.148 61.045 39.722 1.00 59.69 106 ARG A C 1
ATOM 810 O O . ARG A 1 106 ? -0.975 62.248 39.616 1.00 59.69 106 ARG A O 1
ATOM 817 N N . LEU A 1 107 ? -0.141 60.188 39.543 1.00 60.88 107 LEU A N 1
ATOM 818 C CA . LEU A 1 107 ? 1.208 60.664 39.204 1.00 60.88 107 LEU A CA 1
ATOM 819 C C . LEU A 1 107 ? 2.017 59.593 38.445 1.00 60.88 107 LEU A C 1
ATOM 821 O O . LEU A 1 107 ? 2.477 58.619 39.026 1.00 60.88 107 LEU A O 1
ATOM 825 N N . GLY A 1 108 ? 2.260 59.805 37.146 1.00 60.75 108 GLY A N 1
ATOM 826 C CA . GLY A 1 108 ? 3.515 59.355 36.518 1.00 60.75 108 GLY A CA 1
ATOM 827 C C . GLY A 1 108 ? 3.523 58.113 35.614 1.00 60.75 108 GLY A C 1
ATOM 828 O O . GLY A 1 108 ? 4.572 57.815 35.047 1.00 60.75 108 GLY A O 1
ATOM 829 N N . TRP A 1 109 ? 2.411 57.405 35.389 1.00 52.28 109 TRP A N 1
ATOM 830 C CA . TRP A 1 109 ? 2.423 56.194 34.540 1.00 52.28 109 TRP A CA 1
ATOM 831 C C . TRP A 1 109 ? 2.000 56.411 33.079 1.00 52.28 109 TRP A C 1
ATOM 833 O O . TRP A 1 109 ? 1.727 55.457 32.363 1.00 52.28 109 TRP A O 1
ATOM 843 N N . PHE A 1 110 ? 1.973 57.653 32.591 1.00 50.75 110 PHE A N 1
ATOM 844 C CA . PHE A 1 110 ? 1.706 57.914 31.169 1.00 50.75 110 PHE A CA 1
ATOM 845 C C . PHE A 1 110 ? 2.961 57.840 30.279 1.00 50.75 110 PHE A C 1
ATOM 847 O O . PHE A 1 110 ? 2.834 57.625 29.078 1.00 50.75 110 PHE A O 1
ATOM 854 N N . PHE A 1 111 ? 4.176 57.925 30.841 1.00 55.41 111 PHE A N 1
ATOM 855 C CA . PHE A 1 111 ? 5.412 58.012 30.040 1.00 55.41 111 PHE A CA 1
ATOM 856 C C . PHE A 1 111 ? 6.279 56.741 29.971 1.00 55.41 111 PHE A C 1
ATOM 858 O O . PHE A 1 111 ? 7.224 56.711 29.190 1.00 55.41 111 PHE A O 1
ATOM 865 N N . ARG A 1 112 ? 5.986 55.667 30.725 1.00 57.56 112 ARG A N 1
ATOM 866 C CA . ARG A 1 112 ? 6.821 54.436 30.706 1.00 57.56 112 ARG A CA 1
ATOM 867 C C . ARG A 1 112 ? 6.199 53.205 30.043 1.00 57.56 112 ARG A C 1
ATOM 869 O O . ARG A 1 112 ? 6.925 52.247 29.801 1.00 57.56 112 ARG A O 1
ATOM 876 N N . VAL A 1 113 ? 4.903 53.197 29.721 1.00 57.03 113 VAL A N 1
ATOM 877 C CA . VAL A 1 113 ? 4.217 51.963 29.261 1.00 57.03 113 VAL A CA 1
ATOM 878 C C . VAL A 1 113 ? 3.898 51.952 27.761 1.00 57.03 113 VAL A C 1
ATOM 880 O O . VAL A 1 113 ? 3.719 50.884 27.176 1.00 57.03 113 VAL A O 1
ATOM 883 N N . MET A 1 114 ? 3.903 53.114 27.100 1.00 57.09 114 MET A N 1
ATOM 884 C CA . MET A 1 114 ? 3.633 53.220 25.658 1.00 57.09 114 MET A CA 1
ATOM 885 C C . MET A 1 114 ? 4.670 52.569 24.718 1.00 57.09 114 MET A C 1
ATOM 887 O O . MET A 1 114 ? 4.255 52.081 23.666 1.00 57.09 114 MET A O 1
ATOM 891 N N . PRO A 1 115 ? 5.972 52.430 25.055 1.00 57.16 115 PRO A N 1
ATOM 892 C CA . PRO A 1 115 ? 6.893 51.730 24.157 1.00 57.16 115 PRO A CA 1
ATOM 893 C C . PRO A 1 115 ? 6.610 50.220 24.089 1.00 57.16 115 PRO A C 1
ATOM 895 O O . PRO A 1 115 ? 6.751 49.600 23.039 1.00 57.16 115 PRO A O 1
ATOM 898 N N . ALA A 1 116 ? 6.160 49.604 25.190 1.00 57.84 116 ALA A N 1
ATOM 899 C CA . ALA A 1 116 ? 5.999 48.150 25.281 1.00 57.84 116 ALA A CA 1
ATOM 900 C C . ALA A 1 116 ? 4.710 47.628 24.616 1.00 57.84 116 ALA A C 1
ATOM 902 O O . ALA A 1 116 ? 4.672 46.491 24.137 1.00 57.84 116 ALA A O 1
ATOM 903 N N . VAL A 1 117 ? 3.656 48.452 24.568 1.00 59.44 117 VAL A N 1
ATOM 904 C CA . VAL A 1 117 ? 2.368 48.085 23.954 1.00 59.44 117 VAL A CA 1
ATOM 905 C C . VAL A 1 117 ? 2.458 48.127 22.427 1.00 59.44 117 VAL A C 1
ATOM 907 O O . VAL A 1 117 ? 1.994 47.193 21.773 1.00 59.44 117 VAL A O 1
ATOM 910 N N . LEU A 1 118 ? 3.137 49.129 21.855 1.00 58.72 118 LEU A N 1
ATOM 911 C CA . LEU A 1 118 ? 3.362 49.210 20.407 1.00 58.72 118 LEU A CA 1
ATOM 912 C C . LEU A 1 118 ? 4.289 48.097 19.895 1.00 58.72 118 LEU A C 1
ATOM 914 O O . LEU A 1 118 ? 4.000 47.508 18.854 1.00 58.72 118 LEU A O 1
ATOM 918 N N . ILE A 1 119 ? 5.329 47.720 20.653 1.00 59.78 119 ILE A N 1
ATOM 919 C CA . ILE A 1 119 ? 6.199 46.580 20.303 1.00 59.78 119 ILE A CA 1
ATOM 920 C C . ILE A 1 119 ? 5.408 45.260 20.286 1.00 59.78 119 ILE A C 1
ATOM 922 O O . ILE A 1 119 ? 5.589 44.438 19.386 1.00 59.78 119 ILE A O 1
ATOM 926 N N . ARG A 1 120 ? 4.490 45.042 21.241 1.00 57.47 120 ARG A N 1
ATOM 927 C CA . ARG A 1 120 ? 3.626 43.846 21.244 1.00 57.47 120 ARG A CA 1
ATOM 928 C C . ARG A 1 120 ? 2.580 43.868 20.130 1.00 57.47 120 ARG A C 1
ATOM 930 O O . ARG A 1 120 ? 2.342 42.820 19.538 1.00 57.47 120 ARG A O 1
ATOM 937 N N . TYR A 1 121 ? 2.014 45.034 19.817 1.00 57.72 121 TYR A N 1
ATOM 938 C CA . TYR A 1 121 ? 1.037 45.198 18.738 1.00 57.72 121 TYR A CA 1
ATOM 939 C C . TYR A 1 121 ? 1.649 44.968 17.343 1.00 57.72 121 TYR A C 1
ATOM 941 O O . TYR A 1 121 ? 1.047 44.296 16.506 1.00 57.72 121 TYR A O 1
ATOM 949 N N . PHE A 1 122 ? 2.878 45.437 17.095 1.00 55.22 122 PHE A N 1
ATOM 950 C CA . PHE A 1 122 ? 3.588 45.146 15.842 1.00 55.22 122 PHE A CA 1
ATOM 951 C C . PHE A 1 122 ? 4.001 43.669 15.723 1.00 55.22 122 PHE A C 1
ATOM 953 O O . PHE A 1 122 ? 3.962 43.111 14.626 1.00 55.22 122 PHE A O 1
ATOM 960 N N . ARG A 1 123 ? 4.327 42.995 16.839 1.00 53.31 123 ARG A N 1
ATOM 961 C CA . ARG A 1 123 ? 4.700 41.568 16.828 1.00 53.31 123 ARG A CA 1
ATOM 962 C C . ARG A 1 123 ? 3.522 40.637 16.523 1.00 53.31 123 ARG A C 1
ATOM 964 O O . ARG A 1 123 ? 3.728 39.616 15.876 1.00 53.31 123 ARG A O 1
ATOM 971 N N . THR A 1 124 ? 2.301 40.973 16.946 1.00 46.41 124 THR A N 1
ATOM 972 C CA . THR A 1 124 ? 1.105 40.157 16.657 1.00 46.41 124 THR A CA 1
ATOM 973 C C . THR A 1 124 ? 0.568 40.352 15.242 1.00 46.41 124 THR A C 1
ATOM 975 O O . THR A 1 124 ? 0.009 39.413 14.679 1.00 46.41 124 THR A O 1
ATOM 978 N N . ARG A 1 125 ? 0.769 41.523 14.622 1.00 47.78 125 ARG A N 1
ATOM 979 C CA . ARG A 1 125 ? 0.307 41.771 13.245 1.00 47.78 125 ARG A CA 1
ATOM 980 C C . ARG A 1 125 ? 1.152 41.048 12.187 1.00 47.78 125 ARG A C 1
ATOM 982 O O . ARG A 1 125 ? 0.614 40.657 11.157 1.00 47.78 125 ARG A O 1
ATOM 989 N N . ASN A 1 126 ? 2.436 40.802 12.463 1.00 47.00 126 ASN A N 1
ATOM 990 C CA . ASN A 1 126 ? 3.354 40.173 11.505 1.00 47.00 126 ASN A CA 1
ATOM 991 C C . ASN A 1 126 ? 3.278 38.631 11.451 1.00 47.00 126 ASN A C 1
ATOM 993 O O . ASN A 1 126 ? 3.990 38.021 10.662 1.00 47.00 126 ASN A O 1
ATOM 997 N N . GLN A 1 127 ? 2.420 37.984 12.253 1.00 46.69 127 GLN A N 1
ATOM 998 C CA . GLN A 1 127 ? 2.209 36.525 12.189 1.00 46.69 127 GLN A CA 1
ATOM 999 C C . GLN A 1 127 ? 1.039 36.090 11.292 1.00 46.69 127 GLN A C 1
ATOM 1001 O O . GLN A 1 127 ? 0.845 34.898 11.077 1.00 46.69 127 GLN A O 1
ATOM 1006 N N . VAL A 1 128 ? 0.267 37.021 10.723 1.00 49.16 128 VAL A N 1
ATOM 1007 C CA . VAL A 1 128 ? -0.851 36.668 9.823 1.00 49.16 128 VAL A CA 1
ATOM 1008 C C . VAL A 1 128 ? -0.373 36.394 8.381 1.00 49.16 128 VAL A C 1
ATOM 1010 O O . VAL A 1 128 ? -1.121 35.839 7.582 1.00 49.16 128 VAL A O 1
ATOM 1013 N N . ALA A 1 129 ? 0.887 36.707 8.050 1.00 45.75 129 ALA A N 1
ATOM 1014 C CA . ALA A 1 129 ? 1.443 36.587 6.696 1.00 45.75 129 ALA A CA 1
ATOM 1015 C C . ALA A 1 129 ? 2.253 35.303 6.427 1.00 45.75 129 ALA A C 1
ATOM 1017 O O . ALA A 1 129 ? 2.786 35.136 5.336 1.00 45.75 129 ALA A O 1
ATOM 1018 N N . THR A 1 130 ? 2.299 34.361 7.370 1.00 44.22 130 THR A N 1
ATOM 1019 C CA . THR A 1 130 ? 2.707 32.979 7.089 1.00 44.22 130 THR A CA 1
ATOM 1020 C C . THR A 1 130 ? 1.556 32.053 7.453 1.00 44.22 130 THR A C 1
ATOM 1022 O O . THR A 1 130 ? 1.646 31.248 8.378 1.00 44.22 130 THR A O 1
ATOM 1025 N N . LYS A 1 131 ? 0.449 32.131 6.703 1.00 41.72 131 LYS A N 1
ATOM 1026 C CA . LYS A 1 131 ? -0.288 30.894 6.429 1.00 41.72 131 LYS A CA 1
ATOM 1027 C C . LYS A 1 131 ? 0.622 30.064 5.539 1.00 41.72 131 LYS A C 1
ATOM 1029 O O . LYS A 1 131 ? 0.542 30.108 4.317 1.00 41.72 131 LYS A O 1
ATOM 1034 N N . GLU A 1 132 ? 1.554 29.394 6.202 1.00 41.19 132 GLU A N 1
ATOM 1035 C CA . GLU A 1 132 ? 2.201 28.197 5.710 1.00 41.19 132 GLU A CA 1
ATOM 1036 C C . GLU A 1 132 ? 1.108 27.382 5.016 1.00 41.19 132 GLU A C 1
ATOM 1038 O O . GLU A 1 132 ? 0.043 27.151 5.600 1.00 41.19 132 GLU A O 1
ATOM 1043 N N . VAL A 1 133 ? 1.309 27.066 3.736 1.00 46.09 133 VAL A N 1
ATOM 1044 C CA . VAL A 1 133 ? 0.452 26.140 3.000 1.00 46.09 133 VAL A CA 1
ATOM 1045 C C . VAL A 1 133 ? 0.477 24.850 3.805 1.00 46.09 133 VAL A C 1
ATOM 1047 O O . VAL A 1 133 ? 1.430 24.080 3.727 1.00 46.09 133 VAL A O 1
ATOM 1050 N N . GLN A 1 134 ? -0.530 24.670 4.660 1.00 45.56 134 GLN A N 1
ATOM 1051 C CA . GLN A 1 134 ? -0.700 23.455 5.430 1.00 45.56 134 GLN A CA 1
ATOM 1052 C C . GLN A 1 134 ? -0.784 22.335 4.393 1.00 45.56 134 GLN A C 1
ATOM 1054 O O . GLN A 1 134 ? -1.654 22.379 3.519 1.00 45.56 134 GLN A O 1
ATOM 1059 N N . PRO A 1 135 ? 0.184 21.407 4.386 1.00 50.81 135 PRO A N 1
ATOM 1060 C CA . PRO A 1 135 ? 0.357 20.504 3.267 1.00 50.81 135 PRO A CA 1
ATOM 1061 C C . PRO A 1 135 ? -0.872 19.605 3.184 1.00 50.81 135 PRO A C 1
ATOM 1063 O O . PRO A 1 135 ? -1.393 19.192 4.216 1.00 50.81 135 PRO A O 1
ATOM 1066 N N . LEU A 1 136 ? -1.288 19.253 1.966 1.00 55.09 136 LEU A N 1
ATOM 1067 C CA . LEU A 1 136 ? -2.354 18.302 1.596 1.00 55.09 136 LEU A CA 1
ATOM 1068 C C . LEU A 1 136 ? -2.554 17.117 2.580 1.00 55.09 136 LEU A C 1
ATOM 1070 O O . LEU A 1 136 ? -3.663 16.624 2.773 1.00 55.09 136 LEU A O 1
ATOM 1074 N N . ARG A 1 137 ? -1.484 16.692 3.262 1.00 57.34 137 ARG A N 1
ATOM 1075 C CA . ARG A 1 137 ? -1.452 15.717 4.361 1.00 57.34 137 ARG A CA 1
ATOM 1076 C C . ARG A 1 137 ? -2.355 16.053 5.566 1.00 57.34 137 ARG A C 1
ATOM 1078 O O . ARG A 1 137 ? -2.971 15.137 6.108 1.00 57.34 137 ARG A O 1
ATOM 1085 N N . SER A 1 138 ? -2.473 17.315 5.999 1.00 62.75 138 SER A N 1
ATOM 1086 C CA . SER A 1 138 ? -3.345 17.687 7.131 1.00 62.75 138 SER A CA 1
ATOM 1087 C C . SER A 1 138 ? -4.829 17.586 6.781 1.00 62.75 138 SER A C 1
ATOM 1089 O O . SER A 1 138 ? -5.633 17.165 7.616 1.00 62.75 138 SER A O 1
ATOM 1091 N N . ASP A 1 139 ? -5.191 17.902 5.536 1.00 74.69 139 ASP A N 1
ATOM 1092 C CA . ASP A 1 139 ? -6.559 17.738 5.044 1.00 74.69 139 ASP A CA 1
ATOM 1093 C C . ASP A 1 139 ? -6.928 16.266 4.865 1.00 74.69 139 ASP A C 1
ATOM 1095 O O . ASP A 1 139 ? -8.009 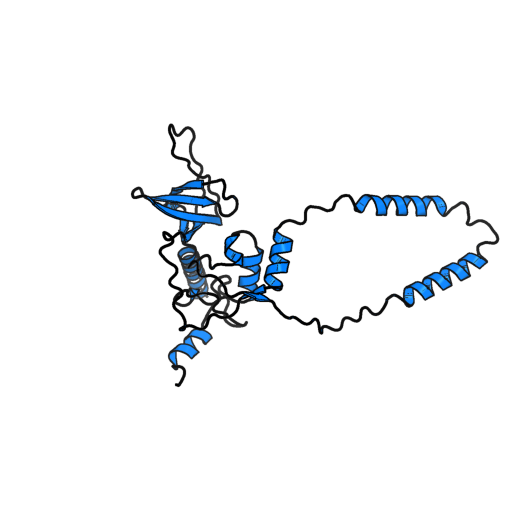15.859 5.289 1.00 74.69 139 ASP A O 1
ATOM 1099 N N . LEU A 1 140 ? -6.017 15.437 4.342 1.00 77.81 140 LEU A N 1
ATOM 1100 C CA . LEU A 1 140 ? -6.231 13.990 4.237 1.00 77.81 140 LEU A CA 1
ATOM 1101 C C . LEU A 1 140 ? -6.403 13.326 5.607 1.00 77.81 140 LEU A C 1
ATOM 1103 O O . LEU A 1 140 ? -7.288 12.488 5.766 1.00 77.81 140 LEU A O 1
ATOM 1107 N N . ALA A 1 141 ? -5.623 13.726 6.615 1.00 74.94 141 ALA A N 1
ATOM 1108 C CA . ALA A 1 141 ? -5.783 13.227 7.980 1.00 74.94 141 ALA A CA 1
ATOM 1109 C C . ALA A 1 141 ? -7.138 13.619 8.594 1.00 74.94 141 ALA A C 1
ATOM 1111 O O . ALA A 1 141 ? -7.790 12.799 9.244 1.00 74.94 141 ALA A O 1
ATOM 1112 N N . ARG A 1 142 ? -7.596 14.856 8.360 1.00 77.75 142 ARG A N 1
ATOM 1113 C CA . ARG A 1 142 ? -8.920 15.322 8.798 1.00 77.75 142 ARG A CA 1
ATOM 1114 C C . ARG A 1 142 ? -10.047 14.558 8.098 1.00 77.75 142 ARG A C 1
ATOM 1116 O O . ARG A 1 142 ? -10.988 14.121 8.757 1.00 77.75 142 ARG A O 1
ATOM 1123 N N . LEU A 1 143 ? -9.933 14.357 6.786 1.00 79.44 143 LEU A N 1
ATOM 1124 C CA . LEU A 1 143 ? -10.912 13.619 5.989 1.00 79.44 143 LEU A CA 1
ATOM 1125 C C . LEU A 1 143 ? -10.944 12.128 6.339 1.00 79.44 143 LEU A C 1
ATOM 1127 O O . LEU A 1 143 ? -12.026 11.551 6.388 1.00 79.44 143 LEU A O 1
ATOM 1131 N N . ALA A 1 144 ? -9.795 11.504 6.615 1.00 77.19 144 ALA A N 1
ATOM 1132 C CA . ALA A 1 144 ? -9.726 10.092 6.997 1.00 77.19 144 ALA A CA 1
ATOM 1133 C C . ALA A 1 144 ? -10.455 9.836 8.322 1.00 77.19 144 ALA A C 1
ATOM 1135 O O . ALA A 1 144 ? -11.165 8.843 8.435 1.00 77.19 144 ALA A O 1
ATOM 1136 N N . LYS A 1 145 ? -10.366 10.774 9.276 1.00 76.75 145 LYS A N 1
ATOM 1137 C CA . LYS A 1 145 ? -11.135 10.725 10.529 1.00 76.75 145 LYS A CA 1
ATOM 1138 C C . LYS A 1 145 ? -12.629 10.977 10.326 1.00 76.75 145 LYS A C 1
ATOM 1140 O O . LYS A 1 145 ? -13.444 10.365 11.000 1.00 76.75 145 LYS A O 1
ATOM 1145 N N . GLN A 1 146 ? -12.990 11.879 9.412 1.00 81.75 146 GLN A N 1
ATOM 1146 C CA . GLN A 1 146 ? -14.389 12.208 9.127 1.00 81.75 146 GLN A CA 1
ATOM 1147 C C . GLN A 1 146 ? -15.115 11.102 8.345 1.00 81.75 146 GLN A C 1
ATOM 1149 O O . GLN A 1 146 ? -16.324 10.939 8.496 1.00 81.75 146 GLN A O 1
ATOM 1154 N N . TYR A 1 147 ? -14.404 10.377 7.481 1.00 80.44 147 TYR A N 1
ATOM 1155 C CA . TYR A 1 147 ? -14.944 9.304 6.651 1.00 80.44 147 TYR A CA 1
ATOM 1156 C C . TYR A 1 147 ? -14.324 7.975 7.052 1.00 80.44 147 TYR A C 1
ATOM 1158 O O . TYR A 1 147 ? -13.202 7.661 6.653 1.00 80.44 147 TYR A O 1
ATOM 1166 N N . VAL A 1 148 ? -15.083 7.176 7.788 1.00 83.56 148 VAL A N 1
ATOM 1167 C CA . VAL A 1 148 ? -14.657 5.879 8.308 1.00 83.56 148 VAL A CA 1
ATOM 1168 C C . VAL A 1 148 ? -14.956 4.786 7.280 1.00 83.56 148 VAL A C 1
ATOM 1170 O O . VAL A 1 148 ? -15.992 4.809 6.613 1.00 83.56 148 VAL A O 1
ATOM 1173 N N . VAL A 1 149 ? -14.040 3.826 7.133 1.00 85.94 149 VAL A N 1
ATOM 1174 C CA . VAL A 1 149 ? -14.255 2.646 6.283 1.00 85.94 149 VAL A CA 1
ATOM 1175 C C . VAL A 1 149 ? -15.090 1.614 7.043 1.00 85.94 149 VAL A C 1
ATOM 1177 O O . VAL A 1 149 ? -14.715 1.175 8.135 1.00 85.94 149 VAL A O 1
ATOM 1180 N N . GLU A 1 150 ? -16.217 1.211 6.461 1.00 85.06 150 GLU A N 1
ATOM 1181 C CA . GLU A 1 150 ? -17.041 0.126 6.994 1.00 85.06 150 GLU A CA 1
ATOM 1182 C C . GLU A 1 150 ? -16.476 -1.254 6.642 1.00 85.06 150 GLU A C 1
ATOM 1184 O O . GLU A 1 150 ? -15.846 -1.459 5.601 1.00 85.06 150 GLU A O 1
ATOM 1189 N N . HIS A 1 151 ? -16.763 -2.233 7.503 1.00 81.12 151 HIS A N 1
ATOM 1190 C CA . HIS A 1 151 ? -16.504 -3.635 7.201 1.00 81.12 151 HIS A CA 1
ATOM 1191 C C . HIS A 1 151 ? -17.353 -4.063 5.996 1.00 81.12 151 HIS A C 1
ATOM 1193 O O . HIS A 1 151 ? -18.576 -3.923 6.005 1.00 81.12 151 HIS A O 1
ATOM 1199 N N . SER A 1 152 ? -16.728 -4.642 4.969 1.00 73.88 152 SER A N 1
ATOM 1200 C CA . SER A 1 152 ? -17.462 -5.192 3.828 1.00 73.88 152 SER A CA 1
ATOM 1201 C C . SER A 1 152 ? -17.963 -6.599 4.178 1.00 73.88 152 SER A C 1
ATOM 1203 O O . SER A 1 152 ? -17.136 -7.492 4.392 1.00 73.88 152 SER A O 1
ATOM 1205 N N . PRO A 1 153 ? -19.283 -6.849 4.299 1.00 55.00 153 PRO A N 1
ATOM 1206 C CA . PRO A 1 153 ? -19.773 -8.206 4.484 1.00 55.00 153 PRO A CA 1
ATOM 1207 C C . PRO A 1 153 ? -19.405 -9.040 3.254 1.00 55.00 153 PRO A C 1
ATOM 1209 O O . PRO A 1 153 ? -19.681 -8.676 2.111 1.00 55.00 153 PRO A O 1
ATOM 1212 N N . SER A 1 154 ? -18.732 -10.164 3.490 1.00 57.47 154 SER A N 1
ATOM 1213 C CA . SER A 1 154 ? -18.484 -11.152 2.450 1.00 57.47 154 SER A CA 1
ATOM 1214 C C . SER A 1 154 ? -19.818 -11.730 1.989 1.00 57.47 154 SER A C 1
ATOM 1216 O O . SER A 1 154 ? -20.551 -12.255 2.823 1.00 57.47 154 SER A O 1
ATOM 1218 N N . MET A 1 155 ? -20.042 -11.709 0.673 1.00 49.16 155 MET A N 1
ATOM 1219 C CA . MET A 1 155 ? -21.208 -12.236 -0.054 1.00 49.16 155 MET A CA 1
ATOM 1220 C C . MET A 1 155 ? -22.401 -11.273 -0.121 1.00 49.16 155 MET A C 1
ATOM 1222 O O . MET A 1 155 ? -23.183 -11.147 0.812 1.00 49.16 155 MET A O 1
ATOM 1226 N N . GLY A 1 156 ? -22.553 -10.628 -1.281 1.00 40.66 156 GLY A N 1
ATOM 1227 C CA . GLY A 1 156 ? -23.733 -9.838 -1.632 1.00 40.66 156 GLY A CA 1
ATOM 1228 C C . GLY A 1 156 ? -23.395 -8.707 -2.597 1.00 40.66 156 GLY A C 1
ATOM 1229 O O . GLY A 1 156 ? -22.680 -7.780 -2.237 1.00 40.66 156 GLY A O 1
ATOM 1230 N N . SER A 1 157 ? -23.932 -8.781 -3.813 1.00 36.19 157 SER A N 1
ATOM 1231 C CA . SER A 1 157 ? -23.739 -7.881 -4.964 1.00 36.19 157 SER A CA 1
ATOM 1232 C C . SER A 1 157 ? -22.369 -7.964 -5.666 1.00 36.19 157 SER A C 1
ATOM 1234 O O . SER A 1 157 ? -21.316 -7.485 -5.222 1.00 36.19 157 SER A O 1
ATOM 1236 N N . GLN A 1 158 ? -22.415 -8.635 -6.816 1.00 43.44 158 GLN A N 1
ATOM 1237 C CA . GLN A 1 158 ? -21.453 -8.507 -7.899 1.00 43.44 158 GLN A CA 1
ATOM 1238 C C . GLN A 1 158 ? -21.596 -7.094 -8.481 1.00 43.44 158 GLN A C 1
ATOM 1240 O O . GLN A 1 158 ? -22.460 -6.855 -9.316 1.00 43.44 158 GLN A O 1
ATOM 1245 N N . GLN A 1 159 ? -20.753 -6.157 -8.052 1.00 45.53 159 GLN A N 1
ATOM 1246 C CA . GLN A 1 159 ? -20.378 -5.064 -8.940 1.00 45.53 159 GLN A CA 1
ATOM 1247 C C . GLN A 1 159 ? -19.464 -5.724 -9.983 1.00 45.53 159 GLN A C 1
ATOM 1249 O O . GLN A 1 159 ? -18.348 -6.134 -9.657 1.00 45.53 159 GLN A O 1
ATOM 1254 N N . LYS A 1 160 ? -19.992 -5.990 -11.184 1.00 37.91 160 LYS A N 1
ATOM 1255 C CA . LYS A 1 160 ? -19.165 -6.315 -12.351 1.00 37.91 160 LYS A CA 1
ATOM 1256 C C . LYS A 1 160 ? -18.411 -5.033 -12.689 1.00 37.91 160 LYS A C 1
ATOM 1258 O O . LYS A 1 160 ? -18.911 -4.207 -13.440 1.00 37.91 160 LYS A O 1
ATOM 1263 N N . ASP A 1 161 ? -17.259 -4.844 -12.062 1.00 46.81 161 ASP A N 1
ATOM 1264 C CA . ASP A 1 161 ? -16.295 -3.860 -12.528 1.00 46.81 161 ASP A CA 1
ATOM 1265 C C . ASP A 1 161 ? -15.698 -4.447 -13.811 1.00 46.81 161 ASP A C 1
ATOM 1267 O O . ASP A 1 161 ? -14.899 -5.383 -13.773 1.00 46.81 161 ASP A O 1
ATOM 1271 N N . GLU A 1 162 ? -16.217 -3.976 -14.945 1.00 43.88 162 GLU A N 1
ATOM 1272 C CA . GLU A 1 162 ? -15.727 -4.292 -16.281 1.00 43.88 162 GLU A CA 1
ATOM 1273 C C . GLU A 1 162 ? -14.223 -4.014 -16.368 1.00 43.88 162 GLU A C 1
ATOM 1275 O O . GLU A 1 162 ? -13.740 -2.996 -15.864 1.00 43.88 162 GLU A O 1
ATOM 1280 N N . ASP A 1 163 ? -13.527 -4.973 -16.979 1.00 41.78 163 ASP A N 1
ATOM 1281 C CA . ASP A 1 163 ? -12.139 -5.027 -17.445 1.00 41.78 163 ASP A CA 1
ATOM 1282 C C . ASP A 1 163 ? -11.353 -3.701 -17.471 1.00 41.78 163 ASP A C 1
ATOM 1284 O O . ASP A 1 163 ? -10.902 -3.226 -18.513 1.00 41.78 163 ASP A O 1
ATOM 1288 N N . HIS A 1 164 ? -11.068 -3.136 -16.299 1.00 49.69 164 HIS A N 1
ATOM 1289 C CA . HIS A 1 164 ? -9.930 -2.245 -16.153 1.00 49.69 164 HIS A CA 1
ATOM 1290 C C . HIS A 1 164 ? -8.705 -3.142 -16.281 1.00 49.69 164 HIS A C 1
ATOM 1292 O O . HIS A 1 164 ? -8.454 -3.966 -15.396 1.00 49.69 164 HIS A O 1
ATOM 1298 N N . ALA A 1 165 ? -7.987 -3.030 -17.403 1.00 53.88 165 ALA A N 1
ATOM 1299 C CA . ALA A 1 165 ? -6.668 -3.625 -17.600 1.00 53.88 165 ALA A CA 1
ATOM 1300 C C . ALA A 1 165 ? -5.905 -3.551 -16.271 1.00 53.88 165 ALA A C 1
ATOM 1302 O O . ALA A 1 165 ? -5.683 -2.447 -15.780 1.00 53.88 165 ALA A O 1
ATOM 1303 N N . LYS A 1 166 ? -5.672 -4.712 -15.632 1.00 69.69 166 LYS A N 1
ATOM 1304 C CA . LYS A 1 166 ? -5.385 -4.838 -14.191 1.00 69.69 166 LYS A CA 1
ATOM 1305 C C . LYS A 1 166 ? -4.145 -4.040 -13.793 1.00 69.69 166 LYS A C 1
ATOM 1307 O O . LYS A 1 166 ? -3.054 -4.603 -13.696 1.00 69.69 166 LYS A O 1
ATOM 1312 N N . SER A 1 167 ? -4.323 -2.751 -13.520 1.00 81.44 167 SER A N 1
ATOM 1313 C CA . SER A 1 167 ? -3.288 -1.959 -12.895 1.00 81.44 167 SER A CA 1
ATOM 1314 C C . SER A 1 167 ? -3.184 -2.381 -11.436 1.00 81.44 167 SER A C 1
ATOM 1316 O O . SER A 1 167 ? -4.182 -2.682 -10.775 1.00 81.44 167 SER A O 1
ATOM 1318 N N . PHE A 1 168 ? -1.962 -2.478 -10.931 1.00 86.19 168 PHE A N 1
ATOM 1319 C CA . PHE A 1 168 ? -1.726 -2.851 -9.544 1.00 86.19 168 PHE A CA 1
ATOM 1320 C C . PHE A 1 168 ? -0.661 -1.960 -8.922 1.00 86.19 168 PHE A C 1
ATOM 1322 O O . PHE A 1 168 ? 0.276 -1.502 -9.577 1.00 86.19 168 PHE A O 1
ATOM 1329 N N . CYS A 1 169 ? -0.812 -1.711 -7.623 1.00 89.44 169 CYS A N 1
ATOM 1330 C CA . CYS A 1 169 ? 0.182 -0.983 -6.854 1.00 89.44 169 CYS A CA 1
ATOM 1331 C C . CYS A 1 169 ? 1.373 -1.906 -6.573 1.00 89.44 169 CYS A C 1
ATOM 1333 O O . CYS A 1 169 ? 1.200 -3.022 -6.069 1.00 89.44 169 CYS A O 1
ATOM 1335 N N . ALA A 1 170 ? 2.578 -1.421 -6.842 1.00 91.75 170 ALA A N 1
ATOM 1336 C CA . ALA A 1 170 ? 3.826 -2.086 -6.505 1.00 91.75 170 ALA A CA 1
ATOM 1337 C C . ALA A 1 170 ? 4.710 -1.180 -5.638 1.00 91.75 170 ALA A C 1
ATOM 1339 O O . ALA A 1 170 ? 4.602 0.047 -5.677 1.00 91.75 170 ALA A O 1
ATOM 1340 N N . VAL A 1 171 ? 5.558 -1.808 -4.829 1.00 93.25 171 VAL A N 1
ATOM 1341 C CA . VAL A 1 171 ? 6.530 -1.167 -3.943 1.00 93.25 171 VAL A CA 1
ATOM 1342 C C . VAL A 1 171 ? 7.918 -1.363 -4.538 1.00 93.25 171 VAL A C 1
ATOM 1344 O O . VAL A 1 171 ? 8.275 -2.481 -4.917 1.00 93.25 171 VAL A O 1
ATOM 1347 N N . VAL A 1 172 ? 8.700 -0.289 -4.606 1.00 94.62 172 VAL A N 1
ATOM 1348 C CA . VAL A 1 172 ? 10.102 -0.331 -5.033 1.00 94.62 172 VAL A CA 1
ATOM 1349 C C . VAL A 1 172 ? 10.973 -0.876 -3.902 1.00 94.62 172 VAL A C 1
ATOM 1351 O O . VAL A 1 172 ? 11.064 -0.268 -2.837 1.00 94.62 172 VAL A O 1
ATOM 1354 N N . LEU A 1 173 ? 11.636 -2.008 -4.141 1.00 93.88 173 LEU A N 1
ATOM 1355 C CA . LEU A 1 173 ? 12.572 -2.635 -3.201 1.00 93.88 173 LEU A CA 1
ATOM 1356 C C . LEU A 1 173 ? 14.014 -2.173 -3.412 1.00 93.88 173 LEU A C 1
ATOM 1358 O O . LEU A 1 173 ? 14.774 -2.074 -2.453 1.00 93.88 173 LEU A O 1
ATOM 1362 N N . TYR A 1 174 ? 14.379 -1.874 -4.659 1.00 93.50 174 TYR A N 1
ATOM 1363 C CA . TYR A 1 174 ? 15.740 -1.513 -5.043 1.00 93.50 174 TYR A CA 1
ATOM 1364 C C . TYR A 1 174 ? 15.740 -0.209 -5.850 1.00 93.50 174 TYR A C 1
ATOM 1366 O O . TYR A 1 174 ? 14.842 -0.008 -6.671 1.00 93.50 174 TYR A O 1
ATOM 1374 N N . PRO A 1 175 ? 16.718 0.689 -5.633 1.00 93.75 175 PRO A N 1
ATOM 1375 C CA . PRO A 1 175 ? 16.796 1.938 -6.376 1.00 93.75 175 PRO A CA 1
ATOM 1376 C C . PRO A 1 175 ? 17.174 1.668 -7.835 1.00 93.75 175 PRO A C 1
ATOM 1378 O O . PRO A 1 175 ? 17.917 0.734 -8.128 1.00 93.75 175 PRO A O 1
ATOM 1381 N N . PHE A 1 176 ? 16.690 2.504 -8.748 1.00 91.00 176 PHE A N 1
ATOM 1382 C CA . PHE A 1 176 ? 17.019 2.412 -10.168 1.00 91.00 176 PHE A CA 1
ATOM 1383 C C . PHE A 1 176 ? 17.286 3.806 -10.728 1.00 91.00 176 PHE A C 1
ATOM 1385 O O . PHE A 1 176 ? 16.423 4.684 -10.672 1.00 91.00 176 PHE A O 1
ATOM 1392 N N . GLU A 1 177 ? 18.481 4.001 -11.281 1.00 89.12 177 GLU A N 1
ATOM 1393 C CA . GLU A 1 177 ? 18.865 5.234 -11.963 1.00 89.12 177 GLU A CA 1
ATOM 1394 C C . GLU A 1 177 ? 19.106 4.940 -13.449 1.00 89.12 177 GLU A C 1
ATOM 1396 O O . GLU A 1 177 ? 20.020 4.177 -13.782 1.00 89.12 177 GLU A O 1
ATOM 1401 N N . PRO A 1 178 ? 18.291 5.504 -14.357 1.00 83.06 178 PRO A N 1
ATOM 1402 C CA . PRO A 1 178 ? 18.482 5.292 -15.782 1.00 83.06 178 PRO A CA 1
ATOM 1403 C C . PRO A 1 178 ? 19.763 5.987 -16.260 1.00 83.06 178 PRO A C 1
ATOM 1405 O O . PRO A 1 178 ? 19.996 7.160 -15.969 1.00 83.06 178 PRO A O 1
ATOM 1408 N N . LYS A 1 179 ? 20.593 5.264 -17.016 1.00 78.50 179 LYS A N 1
ATOM 1409 C CA . LYS A 1 179 ? 21.808 5.810 -17.635 1.00 78.50 179 LYS A CA 1
ATOM 1410 C C . LYS A 1 179 ? 21.415 6.561 -18.916 1.00 78.50 179 LYS A C 1
ATOM 1412 O O . LYS A 1 179 ? 20.933 5.944 -19.858 1.00 78.50 179 LYS A O 1
ATOM 1417 N N . LEU A 1 180 ? 21.582 7.884 -18.934 1.00 77.75 180 LEU A N 1
ATOM 1418 C CA . LEU A 1 180 ? 21.408 8.737 -20.124 1.00 77.75 180 LEU A CA 1
ATOM 1419 C C . LEU A 1 180 ? 22.634 8.607 -21.065 1.00 77.75 180 LEU A C 1
ATOM 1421 O O . LEU A 1 180 ? 23.739 8.460 -20.540 1.00 77.75 180 LEU A O 1
ATOM 1425 N N . PRO A 1 181 ? 22.501 8.715 -22.408 1.00 62.03 181 PRO A N 1
ATOM 1426 C CA . PRO A 1 181 ? 21.287 8.948 -23.190 1.00 62.03 181 PRO A CA 1
ATOM 1427 C C . PRO A 1 181 ? 20.699 7.637 -23.740 1.00 62.03 181 PRO A C 1
ATOM 1429 O O . PRO A 1 181 ? 21.420 6.783 -24.251 1.00 62.03 181 PRO A O 1
ATOM 1432 N N . VAL A 1 182 ? 19.375 7.495 -23.677 1.00 59.50 182 VAL A N 1
ATOM 1433 C CA . VAL A 1 182 ? 18.651 6.435 -24.393 1.00 59.50 182 VAL A CA 1
ATOM 1434 C C . VAL A 1 182 ? 18.019 7.077 -25.630 1.00 59.50 182 VAL A C 1
ATOM 1436 O O . VAL A 1 182 ? 16.957 7.688 -25.548 1.00 59.50 182 VAL A O 1
ATOM 1439 N N . GLU A 1 183 ? 18.710 7.001 -26.762 1.00 55.41 183 GLU A N 1
ATOM 1440 C CA . GLU A 1 183 ? 18.175 7.335 -28.090 1.00 55.41 183 GLU A CA 1
ATOM 1441 C C . GLU A 1 183 ? 17.496 6.083 -28.697 1.00 55.41 183 GLU A C 1
ATOM 1443 O O . GLU A 1 183 ? 18.181 5.065 -28.822 1.00 55.41 183 GLU A O 1
ATOM 1448 N N . PRO A 1 184 ? 16.215 6.108 -29.134 1.00 60.50 184 PRO A N 1
ATOM 1449 C CA . PRO A 1 184 ? 15.137 7.042 -28.809 1.00 60.50 184 PRO A CA 1
ATOM 1450 C C . PRO A 1 184 ? 13.935 6.398 -28.059 1.00 60.50 184 PRO A C 1
ATOM 1452 O O . PRO A 1 184 ? 13.719 5.190 -28.059 1.00 60.50 184 PRO A O 1
ATOM 1455 N N . ALA A 1 185 ? 13.106 7.270 -27.468 1.00 54.62 185 ALA A N 1
ATOM 1456 C CA . ALA A 1 185 ? 11.708 7.099 -27.019 1.00 54.62 185 ALA A CA 1
ATOM 1457 C C . ALA A 1 185 ? 11.354 6.194 -25.815 1.00 54.62 185 ALA A C 1
ATOM 1459 O O . ALA A 1 185 ? 10.218 6.277 -25.335 1.00 54.62 185 ALA A O 1
ATOM 1460 N N . GLU A 1 186 ? 12.261 5.396 -25.251 1.00 64.94 186 GLU A N 1
ATOM 1461 C CA . GLU A 1 186 ? 11.953 4.652 -24.018 1.00 64.94 186 GLU A CA 1
ATOM 1462 C C . GLU A 1 186 ? 12.147 5.528 -22.771 1.00 64.94 186 GLU A C 1
ATOM 1464 O O . GLU A 1 186 ? 13.250 5.751 -22.271 1.00 64.94 186 GLU A O 1
ATOM 1469 N N . ARG A 1 187 ? 11.038 6.065 -22.253 1.00 80.00 187 ARG A N 1
ATOM 1470 C CA . ARG A 1 187 ? 11.022 6.855 -21.017 1.00 80.00 187 ARG A CA 1
ATOM 1471 C C . ARG A 1 187 ? 11.213 5.921 -19.818 1.00 80.00 187 ARG A C 1
ATOM 1473 O O . ARG A 1 187 ? 10.287 5.200 -19.464 1.00 80.00 187 ARG A O 1
ATOM 1480 N N . PHE A 1 188 ? 12.385 5.931 -19.186 1.00 87.12 188 PHE A N 1
ATOM 1481 C CA . PHE A 1 188 ? 12.645 5.226 -17.922 1.00 87.12 188 PHE A CA 1
ATOM 1482 C C . PHE A 1 188 ? 12.369 6.123 -16.713 1.00 87.12 188 PHE A C 1
ATOM 1484 O O . PHE A 1 188 ? 12.629 7.327 -16.749 1.00 87.12 188 PHE A O 1
ATOM 1491 N N . VAL A 1 189 ? 11.875 5.537 -15.621 1.00 89.00 189 VAL A N 1
ATOM 1492 C CA . VAL A 1 189 ? 11.597 6.274 -14.376 1.00 89.00 189 VAL A CA 1
ATOM 1493 C C . VAL A 1 189 ? 12.720 6.047 -13.374 1.00 89.00 189 VAL A C 1
ATOM 1495 O O . VAL A 1 189 ? 13.087 4.908 -13.107 1.00 89.00 189 VAL A O 1
ATOM 1498 N N . LYS A 1 190 ? 13.242 7.125 -12.779 1.00 90.44 190 LYS A N 1
ATOM 1499 C CA . LYS A 1 190 ? 14.139 7.028 -11.622 1.00 90.44 190 LYS A CA 1
ATOM 1500 C C . LYS A 1 190 ? 13.354 6.528 -10.408 1.00 90.44 190 LYS A C 1
ATOM 1502 O O . LYS A 1 190 ? 12.349 7.132 -10.039 1.00 90.44 190 LYS A O 1
ATOM 1507 N N . LEU A 1 191 ? 13.832 5.461 -9.773 1.00 92.06 191 LEU A N 1
ATOM 1508 C CA . LEU A 1 191 ? 13.187 4.837 -8.620 1.00 92.06 191 LEU A CA 1
ATOM 1509 C C . LEU A 1 191 ? 14.047 4.953 -7.364 1.00 92.06 191 LEU A C 1
ATOM 1511 O O . LEU A 1 191 ? 15.254 4.718 -7.393 1.00 92.06 191 LEU A O 1
ATOM 1515 N N . SER A 1 192 ? 13.393 5.247 -6.247 1.00 92.94 192 SER A N 1
ATOM 1516 C CA . SER A 1 192 ? 13.949 5.222 -4.895 1.00 92.94 192 SER A CA 1
ATOM 1517 C C . SER A 1 192 ? 13.236 4.160 -4.063 1.00 92.94 192 SER A C 1
ATOM 1519 O O . SER A 1 192 ? 12.035 3.931 -4.224 1.00 92.94 192 SER A O 1
ATOM 1521 N N . VAL A 1 193 ? 13.970 3.516 -3.157 1.00 93.19 193 VAL A N 1
ATOM 1522 C CA . VAL A 1 193 ? 13.431 2.463 -2.284 1.00 93.19 193 VAL A CA 1
ATOM 1523 C C . VAL A 1 193 ? 12.239 2.986 -1.480 1.00 93.19 193 VAL A C 1
ATOM 1525 O O . VAL A 1 193 ? 12.264 4.103 -0.966 1.00 93.19 193 VAL A O 1
ATOM 1528 N N . GLY A 1 194 ? 11.187 2.175 -1.382 1.00 88.62 194 GLY A N 1
ATOM 1529 C CA . GLY A 1 194 ? 9.962 2.496 -0.650 1.00 88.62 194 GLY A CA 1
ATOM 1530 C C . GLY A 1 194 ? 8.953 3.343 -1.428 1.00 88.62 194 GLY A C 1
ATOM 1531 O O . GLY A 1 194 ? 7.839 3.540 -0.945 1.00 88.62 194 GLY A O 1
ATOM 1532 N N . GLN A 1 195 ? 9.283 3.815 -2.635 1.00 91.06 195 GLN A N 1
ATOM 1533 C CA . GLN A 1 195 ? 8.303 4.493 -3.482 1.00 91.06 195 GLN A CA 1
ATOM 1534 C C . GLN A 1 195 ? 7.209 3.530 -3.953 1.00 91.06 195 GLN A C 1
ATOM 1536 O O . GLN A 1 195 ? 7.445 2.341 -4.189 1.00 91.06 195 GLN A O 1
ATOM 1541 N N . LEU A 1 196 ? 6.000 4.070 -4.109 1.00 91.56 196 LEU A N 1
ATOM 1542 C CA . LEU A 1 196 ? 4.860 3.350 -4.658 1.00 91.56 196 LEU A CA 1
ATOM 1543 C C . LEU A 1 196 ? 4.685 3.717 -6.130 1.00 91.56 196 LEU A C 1
ATOM 1545 O O . LEU A 1 196 ? 4.624 4.897 -6.487 1.00 91.56 196 LEU A O 1
ATOM 1549 N N . VAL A 1 197 ? 4.565 2.696 -6.970 1.00 92.75 197 VAL A N 1
ATOM 1550 C CA . VAL A 1 197 ? 4.296 2.838 -8.402 1.00 92.75 197 VAL A CA 1
ATOM 1551 C C . VAL A 1 197 ? 2.996 2.135 -8.751 1.00 92.75 197 VAL A C 1
ATOM 1553 O O . VAL A 1 197 ? 2.673 1.081 -8.198 1.00 92.75 197 VAL A O 1
ATOM 1556 N N . GLU A 1 198 ? 2.245 2.710 -9.678 1.00 91.69 198 GLU A N 1
ATOM 1557 C CA . GLU A 1 198 ? 1.115 2.029 -10.290 1.00 91.69 198 GLU A CA 1
ATOM 1558 C C . GLU A 1 198 ? 1.553 1.419 -11.614 1.00 91.69 198 GLU A C 1
ATOM 1560 O O . GLU A 1 198 ? 1.861 2.126 -12.574 1.00 91.69 198 GLU A O 1
ATOM 1565 N N . VAL A 1 199 ? 1.599 0.091 -11.645 1.00 91.44 199 VAL A N 1
ATOM 1566 C CA . VAL A 1 199 ? 1.920 -0.682 -12.842 1.00 91.44 199 VAL A CA 1
ATOM 1567 C C . VAL A 1 199 ? 0.646 -0.843 -13.647 1.00 91.44 199 VAL A C 1
ATOM 1569 O O . VAL A 1 199 ? -0.358 -1.282 -13.101 1.00 91.44 199 VAL A O 1
ATOM 1572 N N . THR A 1 200 ? 0.683 -0.499 -14.930 1.00 89.75 200 THR A N 1
ATOM 1573 C CA . THR A 1 200 ? -0.483 -0.588 -15.826 1.00 89.75 200 THR A CA 1
ATOM 1574 C C . THR A 1 200 ? -0.477 -1.871 -16.647 1.00 89.75 200 THR A C 1
ATOM 1576 O O . THR A 1 200 ? -1.514 -2.507 -16.805 1.00 89.75 200 THR A O 1
ATOM 1579 N N . HIS A 1 201 ? 0.692 -2.269 -17.150 1.00 86.38 201 HIS A N 1
ATOM 1580 C CA . HIS A 1 201 ? 0.867 -3.486 -17.925 1.00 86.38 201 HIS A CA 1
ATOM 1581 C C . HIS A 1 201 ? 2.303 -4.008 -17.822 1.00 86.38 201 HIS A C 1
ATOM 1583 O O . HIS A 1 201 ? 3.252 -3.277 -17.520 1.00 86.38 201 HIS A O 1
ATOM 1589 N N . GLU A 1 202 ? 2.441 -5.307 -18.066 1.00 87.06 202 GLU A N 1
ATOM 1590 C CA . GLU A 1 202 ? 3.717 -6.006 -18.133 1.00 87.06 202 GLU A CA 1
ATOM 1591 C C . GLU A 1 202 ? 4.178 -6.124 -19.583 1.00 87.06 202 GLU A C 1
ATOM 1593 O O . GLU A 1 202 ? 3.409 -6.512 -20.463 1.00 87.06 202 GLU A O 1
ATOM 1598 N N . THR A 1 203 ? 5.446 -5.807 -19.832 1.00 82.75 203 THR A N 1
ATOM 1599 C CA . THR A 1 203 ? 6.088 -6.081 -21.120 1.00 82.75 203 THR A CA 1
ATOM 1600 C C . THR A 1 203 ? 6.738 -7.463 -21.091 1.00 82.75 203 THR A C 1
ATOM 1602 O O . THR A 1 203 ? 7.181 -7.940 -20.046 1.00 82.75 203 THR A O 1
ATOM 1605 N N . ARG A 1 204 ? 6.863 -8.109 -22.256 1.00 73.12 204 ARG A N 1
ATOM 1606 C CA . ARG A 1 204 ? 7.477 -9.449 -22.366 1.00 73.12 204 ARG A CA 1
ATOM 1607 C C . ARG A 1 204 ? 8.955 -9.494 -21.951 1.00 73.12 204 ARG A C 1
ATOM 1609 O O . ARG A 1 204 ? 9.473 -10.574 -21.699 1.00 73.12 204 ARG A O 1
ATOM 1616 N N . ASN A 1 205 ? 9.613 -8.344 -21.829 1.00 80.00 205 ASN A N 1
ATOM 1617 C CA . ASN A 1 205 ? 11.058 -8.241 -21.625 1.00 80.00 205 ASN A CA 1
ATOM 1618 C C . ASN A 1 205 ? 11.453 -8.105 -20.143 1.00 80.00 205 ASN A C 1
ATOM 1620 O O . ASN A 1 205 ? 12.566 -7.684 -19.841 1.00 80.00 205 ASN A O 1
ATOM 1624 N N . GLY A 1 206 ? 10.549 -8.409 -19.204 1.00 85.75 206 GLY A N 1
ATOM 1625 C CA . GLY A 1 206 ? 10.826 -8.270 -17.769 1.00 85.75 206 GLY A CA 1
ATOM 1626 C C . GLY A 1 206 ? 10.797 -6.822 -17.268 1.00 85.75 206 GLY A C 1
ATOM 1627 O O . GLY A 1 206 ? 11.348 -6.522 -16.208 1.00 85.75 206 GLY A O 1
ATOM 1628 N N . TRP A 1 207 ? 10.136 -5.931 -18.006 1.00 90.12 207 TRP A N 1
ATOM 1629 C CA . TRP A 1 207 ? 9.882 -4.553 -17.600 1.00 90.12 207 TRP A CA 1
ATOM 1630 C C . TRP A 1 207 ? 8.394 -4.337 -17.361 1.00 90.12 207 TRP A C 1
ATOM 1632 O O . TRP A 1 207 ? 7.539 -4.869 -18.073 1.00 90.12 207 TRP A O 1
ATOM 1642 N N . TYR A 1 208 ? 8.084 -3.512 -16.378 1.00 92.12 208 TYR A N 1
ATOM 1643 C CA . TYR A 1 208 ? 6.758 -2.955 -16.188 1.00 92.12 208 TYR A CA 1
ATOM 1644 C C . TYR A 1 208 ? 6.707 -1.544 -16.754 1.00 92.12 208 TYR A C 1
ATOM 1646 O O . TYR A 1 208 ? 7.707 -0.828 -16.734 1.00 92.12 208 TYR A O 1
ATOM 1654 N N . PHE A 1 209 ? 5.529 -1.133 -17.212 1.00 91.31 209 PHE A N 1
ATOM 1655 C CA . PHE A 1 209 ? 5.244 0.267 -17.495 1.00 91.31 209 PHE A CA 1
ATOM 1656 C C . PHE A 1 209 ? 4.264 0.808 -16.459 1.00 91.31 209 PHE A C 1
ATOM 1658 O O . PHE A 1 209 ? 3.203 0.222 -16.200 1.00 91.31 209 PHE A O 1
ATOM 1665 N N . GLY A 1 210 ? 4.610 1.939 -15.859 1.00 91.62 210 GLY A N 1
ATOM 1666 C CA . GLY A 1 210 ? 3.821 2.524 -14.788 1.00 91.62 210 GLY A CA 1
ATOM 1667 C C . GLY A 1 210 ? 4.187 3.967 -14.504 1.00 91.62 210 GLY A C 1
ATOM 1668 O O . GLY A 1 210 ? 4.985 4.577 -15.212 1.00 91.62 210 GLY A O 1
ATOM 1669 N N . TYR A 1 211 ? 3.589 4.515 -13.458 1.00 91.06 211 TYR A N 1
ATOM 1670 C CA . TYR A 1 211 ? 3.844 5.877 -12.999 1.00 91.06 211 TYR A CA 1
ATOM 1671 C C . TYR A 1 211 ? 4.027 5.920 -11.487 1.00 91.06 211 TYR A C 1
ATOM 1673 O O . TYR A 1 211 ? 3.521 5.063 -10.755 1.00 91.06 211 TYR A O 1
ATOM 1681 N N . LEU A 1 212 ? 4.768 6.921 -11.014 1.00 90.75 212 LEU A N 1
ATOM 1682 C CA . LEU A 1 212 ? 4.932 7.169 -9.585 1.00 90.75 212 LEU A CA 1
ATOM 1683 C C . LEU A 1 212 ? 3.620 7.696 -8.998 1.00 90.75 212 LEU A C 1
ATOM 1685 O O . LEU A 1 212 ? 3.030 8.646 -9.504 1.00 90.75 212 LEU A O 1
ATOM 1689 N N . LEU A 1 213 ? 3.173 7.114 -7.885 1.00 87.19 213 LEU A N 1
ATOM 1690 C CA . LEU A 1 213 ? 1.948 7.564 -7.213 1.00 87.19 213 LEU A CA 1
ATOM 1691 C C . LEU A 1 213 ? 2.106 8.937 -6.542 1.00 87.19 213 LEU A C 1
ATOM 1693 O O . LEU A 1 213 ? 1.110 9.621 -6.319 1.00 87.19 213 LEU A O 1
ATOM 1697 N N . SER A 1 214 ? 3.343 9.348 -6.246 1.00 83.12 214 SER A N 1
ATOM 1698 C CA . SER A 1 214 ? 3.666 10.687 -5.744 1.00 83.12 214 SER A CA 1
ATOM 1699 C C . SER A 1 214 ? 3.632 11.764 -6.830 1.00 83.12 214 SER A C 1
ATOM 1701 O O . SER A 1 214 ? 3.398 12.925 -6.512 1.00 83.12 214 SER A O 1
ATOM 1703 N N . ASP A 1 215 ? 3.889 11.393 -8.088 1.00 81.62 215 ASP A N 1
ATOM 1704 C CA . ASP A 1 215 ? 3.894 12.309 -9.228 1.00 81.62 215 ASP A CA 1
ATOM 1705 C C . ASP A 1 215 ? 3.383 11.600 -10.499 1.00 81.62 215 ASP A C 1
ATOM 1707 O O . ASP A 1 215 ? 4.151 10.918 -11.188 1.00 81.62 215 ASP A O 1
ATOM 1711 N N . PRO A 1 216 ? 2.093 11.783 -10.839 1.00 75.44 216 PRO A N 1
ATOM 1712 C CA . PRO A 1 216 ? 1.470 11.135 -11.989 1.00 75.44 216 PRO A CA 1
ATOM 1713 C C . PRO A 1 216 ? 2.073 11.534 -13.342 1.00 75.44 216 PRO A C 1
ATOM 1715 O O . PRO A 1 216 ? 1.890 10.813 -14.322 1.00 75.44 216 PRO A O 1
ATOM 1718 N N . HIS A 1 217 ? 2.782 12.666 -13.430 1.00 78.94 217 HIS A N 1
ATOM 1719 C CA . HIS A 1 217 ? 3.403 13.106 -14.681 1.00 78.94 217 HIS A CA 1
ATOM 1720 C C . HIS A 1 217 ? 4.681 12.322 -15.002 1.00 78.94 217 HIS A C 1
ATOM 1722 O O . HIS A 1 217 ? 5.125 12.322 -16.156 1.00 78.94 217 HIS A O 1
ATOM 1728 N N . HIS A 1 218 ? 5.254 11.622 -14.018 1.00 81.31 218 HIS A N 1
ATOM 1729 C CA . HIS A 1 218 ? 6.433 10.774 -14.164 1.00 81.31 218 HIS A CA 1
ATOM 1730 C C . HIS A 1 218 ? 6.029 9.314 -14.414 1.00 81.31 218 HIS A C 1
ATOM 1732 O O . HIS A 1 218 ? 5.984 8.485 -13.503 1.00 81.31 218 HIS A O 1
ATOM 1738 N N . ALA A 1 219 ? 5.745 9.017 -15.685 1.00 87.25 219 ALA A N 1
ATOM 1739 C CA . ALA A 1 219 ? 5.466 7.675 -16.191 1.00 87.25 219 ALA A CA 1
ATOM 1740 C C . ALA A 1 219 ? 6.638 7.127 -17.013 1.00 87.25 219 ALA A C 1
ATOM 1742 O O . ALA A 1 219 ? 7.353 7.894 -17.660 1.00 87.25 219 ALA A O 1
ATOM 1743 N N . GLY A 1 220 ? 6.809 5.808 -17.021 1.00 89.94 220 GLY A N 1
ATOM 1744 C CA . GLY A 1 220 ? 7.843 5.146 -17.803 1.00 89.94 220 GLY A CA 1
ATOM 1745 C C . GLY A 1 220 ? 8.076 3.684 -17.429 1.00 89.94 220 GLY A C 1
ATOM 1746 O O . GLY A 1 220 ? 7.341 3.088 -16.637 1.00 89.94 220 GLY A O 1
ATOM 1747 N N . TYR A 1 221 ? 9.120 3.111 -18.019 1.00 90.62 221 TYR A N 1
ATOM 1748 C CA . TYR A 1 221 ? 9.532 1.735 -17.794 1.00 90.62 221 TYR A CA 1
ATOM 1749 C C . TYR A 1 221 ? 10.346 1.585 -16.513 1.00 90.62 221 TYR A C 1
ATOM 1751 O O . TYR A 1 221 ? 11.194 2.418 -16.178 1.00 90.62 221 TYR A O 1
ATOM 1759 N N . LEU A 1 222 ? 10.087 0.480 -15.822 1.00 91.94 222 LEU A N 1
ATOM 1760 C CA . LEU A 1 222 ? 10.786 0.063 -14.619 1.00 91.94 222 LEU A CA 1
ATOM 1761 C C . LEU A 1 222 ? 11.056 -1.448 -14.623 1.00 91.94 222 LEU A C 1
ATOM 1763 O O . LEU A 1 222 ? 10.221 -2.222 -15.096 1.00 91.94 222 LEU A O 1
ATOM 1767 N N . PRO A 1 223 ? 12.206 -1.896 -14.103 1.00 92.06 223 PRO A N 1
ATOM 1768 C CA . PRO A 1 223 ? 12.569 -3.306 -14.142 1.00 92.06 223 PRO A CA 1
ATOM 1769 C C . PRO A 1 223 ? 11.732 -4.114 -13.143 1.00 92.06 223 PRO A C 1
ATOM 1771 O O . PRO A 1 223 ? 11.612 -3.751 -11.971 1.00 92.06 223 PRO A O 1
ATOM 1774 N N . LYS A 1 224 ? 11.192 -5.259 -13.583 1.00 92.00 224 LYS A N 1
ATOM 1775 C CA . LYS A 1 224 ? 10.357 -6.146 -12.750 1.00 92.00 224 LYS A CA 1
ATOM 1776 C C . L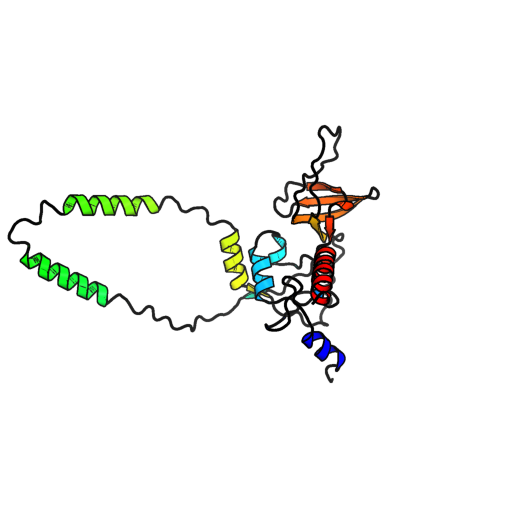YS A 1 224 ? 11.083 -6.643 -11.500 1.00 92.00 224 LYS A C 1
ATOM 1778 O O . LYS A 1 224 ? 10.450 -6.835 -10.473 1.00 92.00 224 LYS A O 1
ATOM 1783 N N . SER A 1 225 ? 12.403 -6.814 -11.566 1.00 92.56 225 SER A N 1
ATOM 1784 C CA . SER A 1 225 ? 13.230 -7.252 -10.433 1.00 92.56 225 SER A CA 1
ATOM 1785 C C . SER A 1 225 ? 13.332 -6.229 -9.299 1.00 92.56 225 SER A C 1
ATOM 1787 O O . SER A 1 225 ? 13.680 -6.601 -8.183 1.00 92.56 225 SER A O 1
ATOM 1789 N N . HIS A 1 226 ? 13.046 -4.950 -9.564 1.00 93.06 226 HIS A N 1
ATOM 1790 C CA . HIS A 1 226 ? 13.188 -3.884 -8.568 1.00 93.06 226 HIS A CA 1
ATOM 1791 C C . HIS A 1 226 ? 11.900 -3.596 -7.805 1.00 93.06 226 HIS A C 1
ATOM 1793 O O . HIS A 1 226 ? 11.926 -2.860 -6.817 1.00 93.06 226 HIS A O 1
ATOM 1799 N N . VAL A 1 227 ? 10.777 -4.164 -8.246 1.00 93.62 227 VAL A N 1
ATOM 1800 C CA . VAL A 1 227 ? 9.469 -3.915 -7.650 1.00 93.62 227 VAL A CA 1
ATOM 1801 C C . VAL A 1 227 ? 8.754 -5.205 -7.299 1.00 93.62 227 VAL A C 1
ATOM 1803 O O . VAL A 1 227 ? 8.864 -6.221 -7.980 1.00 93.62 227 VAL A O 1
ATOM 1806 N N . VAL A 1 228 ? 7.951 -5.144 -6.248 1.00 93.06 228 VAL A N 1
ATOM 1807 C CA . VAL A 1 228 ? 7.067 -6.234 -5.841 1.00 93.06 228 VAL A CA 1
ATOM 1808 C C . VAL A 1 228 ? 5.644 -5.704 -5.719 1.00 93.06 228 VAL A C 1
ATOM 1810 O O . VAL A 1 228 ? 5.438 -4.550 -5.349 1.00 93.06 228 VAL A O 1
ATOM 1813 N N . SER A 1 229 ? 4.637 -6.523 -6.029 1.00 90.81 229 SER A N 1
ATOM 1814 C CA . SER A 1 229 ? 3.240 -6.139 -5.782 1.00 90.81 229 SER A CA 1
ATOM 1815 C C . SER A 1 229 ? 3.033 -5.783 -4.307 1.00 90.81 229 SER A C 1
ATOM 1817 O O . SER A 1 229 ? 3.655 -6.383 -3.430 1.00 90.81 229 SER A O 1
ATOM 1819 N N . PHE A 1 230 ? 2.132 -4.847 -4.006 1.00 88.62 230 PHE A N 1
ATOM 1820 C CA . PHE A 1 230 ? 1.858 -4.455 -2.620 1.00 88.62 230 PHE A CA 1
ATOM 1821 C C . PHE A 1 230 ? 1.420 -5.651 -1.755 1.00 88.62 230 PHE A C 1
ATOM 1823 O O . PHE A 1 230 ? 1.824 -5.780 -0.604 1.00 88.62 230 PHE A O 1
ATOM 1830 N N . SER A 1 231 ? 0.649 -6.582 -2.326 1.00 84.00 231 SER A N 1
ATOM 1831 C CA . SER A 1 231 ? 0.306 -7.848 -1.667 1.00 84.00 231 SER A CA 1
ATOM 1832 C C . SER A 1 231 ? 1.527 -8.725 -1.385 1.00 84.00 231 SER A C 1
ATOM 1834 O O . SER A 1 231 ? 1.621 -9.294 -0.299 1.00 84.00 231 SER A O 1
ATOM 1836 N N . GLY A 1 232 ? 2.458 -8.825 -2.339 1.00 85.81 232 GLY A N 1
ATOM 1837 C CA . GLY A 1 232 ? 3.698 -9.581 -2.169 1.00 85.81 232 GLY A CA 1
ATOM 1838 C C . GLY A 1 232 ? 4.609 -8.953 -1.117 1.00 85.81 232 GLY A C 1
ATOM 1839 O O . GLY A 1 232 ? 5.153 -9.668 -0.283 1.00 85.81 232 GLY A O 1
ATOM 1840 N N . PHE A 1 233 ? 4.692 -7.621 -1.081 1.00 88.75 233 PHE A N 1
ATOM 1841 C CA . PHE A 1 233 ? 5.428 -6.886 -0.054 1.00 88.75 233 PHE A CA 1
ATOM 1842 C C . PHE A 1 233 ? 4.932 -7.224 1.358 1.00 88.75 233 PHE A C 1
ATOM 1844 O O . PHE A 1 233 ? 5.725 -7.623 2.208 1.00 88.75 233 PHE A O 1
ATOM 1851 N N . CYS A 1 234 ? 3.616 -7.149 1.596 1.00 81.56 234 CYS A N 1
ATOM 1852 C CA . CYS A 1 234 ? 3.036 -7.513 2.891 1.00 81.56 234 CYS A CA 1
ATOM 1853 C C . CYS A 1 234 ? 3.334 -8.975 3.270 1.00 81.56 234 CYS A C 1
ATOM 1855 O O . CYS A 1 234 ? 3.593 -9.275 4.434 1.00 81.56 234 CYS A O 1
ATOM 1857 N N . GLN A 1 235 ? 3.313 -9.893 2.298 1.00 84.12 235 GLN A N 1
ATOM 1858 C CA . GLN A 1 235 ? 3.631 -11.302 2.536 1.00 84.12 235 GLN A CA 1
ATOM 1859 C C . GLN A 1 235 ? 5.105 -11.508 2.910 1.00 84.12 235 GLN A C 1
ATOM 1861 O O . GLN A 1 235 ? 5.392 -12.260 3.839 1.00 84.12 235 GLN A O 1
ATOM 1866 N N . MET A 1 236 ? 6.027 -10.823 2.227 1.00 86.88 236 MET A N 1
ATOM 1867 C CA . MET A 1 236 ? 7.458 -10.866 2.543 1.00 86.88 236 MET A CA 1
ATOM 1868 C C . MET A 1 236 ? 7.741 -10.332 3.946 1.00 86.88 236 MET A C 1
ATOM 1870 O O . MET A 1 236 ? 8.480 -10.964 4.697 1.00 86.88 236 MET A O 1
ATOM 1874 N N . GLN A 1 237 ? 7.129 -9.204 4.321 1.00 84.06 237 GLN A N 1
ATOM 1875 C CA . GLN A 1 237 ? 7.268 -8.663 5.673 1.00 84.06 237 GLN A CA 1
ATOM 1876 C C . GLN A 1 237 ? 6.806 -9.681 6.712 1.00 84.06 237 GLN A C 1
ATOM 1878 O O . GLN A 1 237 ? 7.544 -9.972 7.648 1.00 84.06 237 GLN A O 1
ATOM 1883 N N . LYS A 1 238 ? 5.636 -10.295 6.510 1.00 81.69 238 LYS A N 1
ATOM 1884 C CA . LYS A 1 238 ? 5.132 -11.324 7.421 1.00 81.69 238 LYS A CA 1
ATOM 1885 C C . LYS A 1 238 ? 6.133 -12.470 7.624 1.00 81.69 238 LYS A C 1
ATOM 1887 O O . LYS A 1 238 ? 6.383 -12.842 8.763 1.00 81.69 238 LYS A O 1
ATOM 1892 N N . MET A 1 239 ? 6.711 -13.001 6.543 1.00 84.25 239 MET A N 1
ATOM 1893 C CA . MET A 1 239 ? 7.708 -14.080 6.621 1.00 84.25 239 MET A CA 1
ATOM 1894 C C . MET A 1 239 ? 8.967 -13.659 7.387 1.00 84.25 239 MET A C 1
ATOM 1896 O O . MET A 1 239 ? 9.488 -14.426 8.192 1.00 84.25 239 MET A O 1
ATOM 1900 N N . TYR A 1 240 ? 9.449 -12.437 7.148 1.00 84.69 240 TYR A N 1
ATOM 1901 C CA . TYR A 1 240 ? 10.634 -11.914 7.822 1.00 84.69 240 TYR A CA 1
ATOM 1902 C C . TYR A 1 240 ? 10.431 -11.805 9.338 1.00 84.69 240 TYR A C 1
ATOM 1904 O O . TYR A 1 240 ? 11.298 -12.208 10.107 1.00 84.69 240 TYR A O 1
ATOM 1912 N N . TYR A 1 241 ? 9.279 -11.295 9.777 1.00 77.75 241 TYR A N 1
ATOM 1913 C CA . TYR A 1 241 ? 9.001 -11.137 11.205 1.00 77.75 241 TYR A CA 1
ATOM 1914 C C . TYR A 1 241 ? 8.645 -12.455 11.902 1.00 77.75 241 TYR A C 1
ATOM 1916 O O . TYR A 1 241 ? 8.984 -12.611 13.072 1.00 77.75 241 TYR A O 1
ATOM 1924 N N . SER A 1 242 ? 8.032 -13.424 11.209 1.00 76.62 242 SER A N 1
ATOM 1925 C CA . SER A 1 242 ? 7.788 -14.747 11.800 1.00 76.62 242 SER A CA 1
ATOM 1926 C C . SER A 1 242 ? 9.086 -15.509 12.079 1.00 76.62 242 SER A C 1
ATOM 1928 O O . SER A 1 242 ? 9.222 -16.081 13.151 1.00 76.62 242 SER A O 1
ATOM 1930 N N . ASP A 1 243 ? 10.073 -15.447 11.175 1.00 75.31 243 ASP A N 1
ATOM 1931 C CA . ASP A 1 243 ? 11.382 -16.100 11.380 1.00 75.31 243 ASP A CA 1
ATOM 1932 C C . ASP A 1 243 ? 12.154 -15.526 12.582 1.00 75.31 243 ASP A C 1
ATOM 1934 O O . ASP A 1 243 ? 12.970 -16.206 13.201 1.00 75.31 243 ASP A O 1
ATOM 1938 N N . GLN A 1 244 ? 11.910 -14.260 12.931 1.00 71.38 244 GLN A N 1
ATOM 1939 C CA . GLN A 1 244 ? 12.498 -13.660 14.128 1.00 71.38 244 GLN A CA 1
ATOM 1940 C C . GLN A 1 244 ? 11.789 -14.080 15.417 1.00 71.38 244 GLN A C 1
ATOM 1942 O O . GLN A 1 244 ? 12.441 -14.134 16.457 1.00 71.38 244 GLN A O 1
ATOM 1947 N N . ALA A 1 245 ? 10.490 -14.380 15.361 1.00 67.31 245 ALA A N 1
ATOM 1948 C CA . ALA A 1 245 ? 9.723 -14.819 16.523 1.00 67.31 245 ALA A CA 1
ATOM 1949 C C . ALA A 1 245 ? 10.111 -16.237 16.974 1.00 67.31 245 ALA A C 1
ATOM 1951 O O . ALA A 1 245 ? 10.137 -16.494 18.170 1.00 67.31 245 ALA A O 1
ATOM 1952 N N . ASP A 1 246 ? 10.484 -17.115 16.039 1.00 66.31 246 ASP A N 1
ATOM 1953 C CA . ASP A 1 246 ? 10.874 -18.507 16.326 1.00 66.31 246 ASP A CA 1
ATOM 1954 C C . ASP A 1 246 ? 12.293 -18.647 16.924 1.00 66.31 246 ASP A C 1
ATOM 1956 O O . ASP A 1 246 ? 12.723 -19.746 17.273 1.00 66.31 246 ASP A O 1
ATOM 1960 N N . LYS A 1 247 ? 13.056 -17.547 17.023 1.00 66.81 247 LYS A N 1
ATOM 1961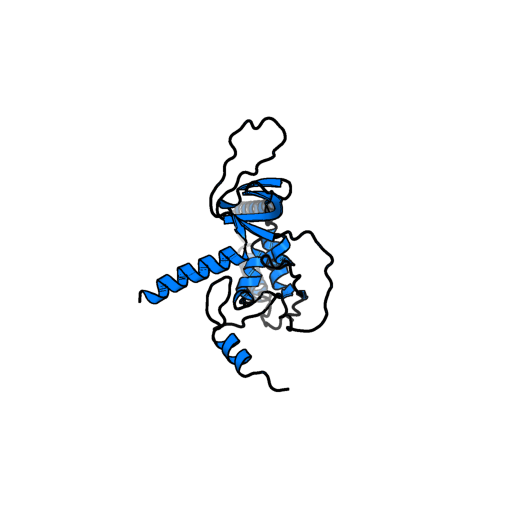 C CA . LYS A 1 247 ? 14.427 -17.529 17.576 1.00 66.81 247 LYS A CA 1
ATOM 1962 C C . LYS A 1 247 ? 14.485 -17.259 19.086 1.00 66.81 247 LYS A C 1
ATOM 1964 O O . LYS A 1 247 ? 15.589 -17.143 19.621 1.00 66.81 247 LYS A O 1
ATOM 1969 N N . PHE A 1 248 ? 13.337 -17.171 19.755 1.00 48.91 248 PHE A N 1
ATOM 1970 C CA . PHE A 1 248 ? 13.195 -16.949 21.197 1.00 48.91 248 PHE A CA 1
ATOM 1971 C C . PHE A 1 248 ? 12.256 -17.986 21.817 1.00 48.91 248 PHE A C 1
ATOM 1973 O O . PHE A 1 248 ? 12.404 -18.228 23.036 1.00 48.91 248 PHE A O 1
#

Secondary structure (DSSP, 8-state):
-PPPHHHHHHHHT---TTT---TTS-EE--S---GGGG-EEHHHHHHHHHT-S-GGGGTB-TTT-PBP-EEE-------------THHHHHHHHHHHHHHHHHHTTSSTTSSSHHHHHHHHHHHHTTTT------HHHHHHHHHHHEEEPP--SSS-----------EEEEE-S-B---S---SS--BPPB-TT-EEEEEEE-TTSEEEEEETTEEEEEEEEEGGGEEEHHHHHHHHHHHHHHHHTT-

InterPro domains:
  IPR001452 SH3 domain [PS50002] (165-232)
  IPR001452 SH3 domain [SM00326] (168-231)
  IPR011016 Zinc finger, RING-CH-type [PF12906] (16-64)
  IPR011016 Zinc finger, RING-CH-type [PS51292] (8-71)
  IPR011016 Zinc finger, RING-CH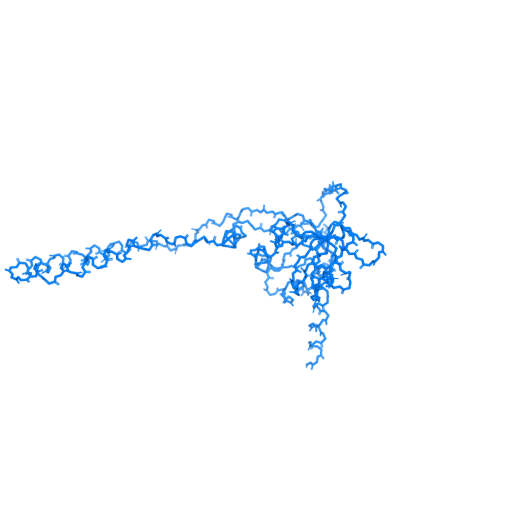-type [SM00744] (15-65)
  IPR013083 Zinc finger, RING/FYVE/PHD-type [G3DSA:3.30.40.10] (3-71)
  IPR036028 SH3-like domain superfamily [SSF50044] (163-229)

Organism: NCBI:txid2562237

Foldseek 3Di:
DDDPPVVVVLQQAQAALQPRHGPPDDWFQQDDDDGSPRTHHQVSLLCQQLVLLFVCSVAADQFQRHGFDWDFDPPVPPPDPPPPPCPVVVVVVVVVVVVVVVVVVPDDPPPPCVVVVVVVVVVVVVVVPPPPPPDPSVVSSVVSVRIGTHHDDPDDDDPPPPDQQDKHKKFFQDFDDDDDDDPDDAQDAGDDGGWIWTFRDDDPPQWTWTATSSDRVRTGIDGNVRIDTPVVVSVVVNVVVVVVVVVD

pLDDT: mean 73.08, std 16.73, range [36.19, 94.62]